Protein AF-A0A0G1CX48-F1 (afdb_monomer_lite)

Secondary structure (DSSP, 8-state):
----------HHHHHHHHHHHHSEE-HHHHHHHH---HHHHHHHHHHHHHTTSEEEEEETTEEEEEE---TTHHHHHHHHHHHHHHSSS-PPPPTTTEE-SHHHHHHHHHHHHHHHHTTS-HHHHHHHHHHHHHHHHHHHHHHTTT-SSS-SEEEEEETTTTEEEEEE-SSHHHHHHHTT-TT--SHHHHHHHHHHS----STTS-TT-HHHHHHHHHHHHT-EEEEEETTEEEEEE--EE--HHHHHHHHHHHHHHTGGGPPTT--EEE--TT-SEE-HHHHHHHHHHHHHHHGGGEEEPP---HHHHHHHHHTT-

Organism: NCBI:txid1619039

InterPro domains:
  IPR000835 MarR-type HTH domain [PF12802] (14-57)
  IPR011991 ArsR-like helix-turn-helix domain [cd00090] (10-65)
  IPR025474 Domain of unknown function DUF4325 [PF14213] (257-296)
  IPR036388 Winged helix-like DNA-binding domain superfamily [G3DSA:1.10.10.10] (6-75)
  IPR036390 Winged helix DNA-binding domain superfamily [SSF46785] (8-66)
  IPR036890 Histidine kinase/HSP90-like ATPase superfamily [SSF55874] (127-229)

Sequence (317 aa):
MYSIQPMKTDTKQRILAYIIDNKRVSPKEIVSYFGLNATGIFRHLGDLIKQGLIIKQGKPPKVFYLSMNNKKQDSSIIQNGFIWNENRAGILPPSEVYCPTRDVFQARLDHLLADCLRQFDENLSYLLTAVVGEIGNNSFDHNLGNWRDVAGIYFVADLTARKILISDRGQGIFATIKRVRPEIKNDIEAIRIAFTERISGRAPEQRGNGLKFVKKIFEQQGWQLNFGSGQAVCHIESELLSSRPAGRDAWLSAQAYLFDKLKPKEKIEVDFSNVSVLSPSWAEEFLTQLKKKYLEQVVFLPSDNPSVKASLEIIEI

Foldseek 3Di:
DDDDDDDDDPPLVVLLVVQAVVQKAALVRSCVVVVDDSVVVVVSVVVCVVVVQWDWDDDPPDIIIGGPPDPPVVCVLQVVQVVCQPDPARDQDDPVFWDQDLVSVVVVLVVQLVVCVVPHDNVCSVLVSLLSNLVQVCLQVQAPVFAPHGHGWGWDQDVVVRDIDIHGRGPWQCVRLCVQVVPDDDNASSVCCLQPPARCPDPPDSPRCRNVSSLVSCQVPQHWDWADTDPDTDTDGHLALAALVVLQVVQVVCVVPPPVPDDVLAADEADCAPRQAHALNSCCNHVVVVCVVPVNRYDYDDDPHPRVVVSCVVNVD

Structure (mmCIF, N/CA/C/O backbone):
data_AF-A0A0G1CX48-F1
#
_entry.id   AF-A0A0G1CX48-F1
#
loop_
_atom_site.group_PDB
_atom_site.id
_atom_site.type_symbol
_atom_site.label_atom_id
_atom_site.label_alt_id
_atom_site.label_comp_id
_atom_site.label_asym_id
_atom_site.label_entity_id
_atom_site.label_seq_id
_atom_site.pdbx_PDB_ins_code
_atom_site.Cartn_x
_atom_site.Cartn_y
_atom_site.Cartn_z
_atom_site.occupancy
_atom_site.B_iso_or_equiv
_atom_site.auth_seq_id
_atom_site.auth_comp_id
_atom_site.auth_asym_id
_atom_site.auth_atom_id
_atom_site.pdbx_PDB_model_num
ATOM 1 N N . MET A 1 1 ? 45.622 0.626 -18.102 1.00 33.34 1 MET A N 1
ATOM 2 C CA . MET A 1 1 ? 46.036 1.457 -16.952 1.00 33.34 1 MET A CA 1
ATOM 3 C C . MET A 1 1 ? 44.911 2.455 -16.712 1.00 33.34 1 MET A C 1
ATOM 5 O O . MET A 1 1 ? 44.782 3.389 -17.488 1.00 33.34 1 MET A O 1
ATOM 9 N N . TYR A 1 2 ? 44.018 2.186 -15.758 1.00 20.47 2 TYR A N 1
ATOM 10 C CA . TYR A 1 2 ? 42.849 3.029 -15.488 1.00 20.47 2 TYR A CA 1
ATOM 11 C C . TYR A 1 2 ? 42.761 3.311 -13.991 1.00 20.47 2 TYR A C 1
ATOM 13 O O . TYR A 1 2 ? 42.943 2.418 -13.167 1.00 20.47 2 TYR A O 1
ATOM 21 N N . SER A 1 3 ? 42.552 4.588 -13.683 1.00 24.62 3 SER A N 1
ATOM 22 C CA . SER A 1 3 ? 42.493 5.162 -12.344 1.00 24.62 3 SER A CA 1
ATOM 23 C C . SER A 1 3 ? 41.112 4.928 -11.734 1.00 24.62 3 SER A C 1
ATOM 25 O O . SER A 1 3 ? 40.101 5.322 -12.314 1.00 24.62 3 SER A O 1
ATOM 27 N N . ILE A 1 4 ? 41.078 4.298 -10.561 1.00 22.39 4 ILE A N 1
ATOM 28 C CA . ILE A 1 4 ? 39.902 4.257 -9.692 1.00 22.39 4 ILE A CA 1
ATOM 29 C C . ILE A 1 4 ? 39.868 5.593 -8.950 1.00 22.39 4 ILE A C 1
ATOM 31 O O . ILE A 1 4 ? 40.709 5.841 -8.086 1.00 22.39 4 ILE A O 1
ATOM 35 N N . GLN A 1 5 ? 38.896 6.451 -9.259 1.00 23.20 5 GLN A N 1
ATOM 36 C CA . GLN A 1 5 ? 38.515 7.519 -8.337 1.00 23.20 5 GLN A CA 1
ATOM 37 C C . GLN A 1 5 ? 37.316 7.064 -7.498 1.00 23.20 5 GLN A C 1
ATOM 39 O O . GLN A 1 5 ? 36.317 6.620 -8.066 1.00 23.20 5 GLN A O 1
ATOM 44 N N . PRO A 1 6 ? 37.379 7.171 -6.159 1.00 23.92 6 PRO A N 1
ATOM 45 C CA . PRO A 1 6 ? 36.249 6.845 -5.308 1.00 23.92 6 PRO A CA 1
ATOM 46 C C . PRO A 1 6 ? 35.128 7.872 -5.494 1.00 23.92 6 PRO A C 1
ATOM 48 O O . PRO A 1 6 ? 35.354 9.085 -5.509 1.00 23.92 6 PRO A O 1
ATOM 51 N N . MET A 1 7 ? 33.900 7.368 -5.591 1.00 27.50 7 MET A N 1
ATOM 52 C CA . MET A 1 7 ? 32.672 8.150 -5.535 1.00 27.50 7 MET A CA 1
ATOM 53 C C . MET A 1 7 ? 32.663 8.946 -4.217 1.00 27.50 7 MET A C 1
ATOM 55 O O . MET A 1 7 ? 32.596 8.367 -3.132 1.00 27.50 7 MET A O 1
ATOM 59 N N . LYS A 1 8 ? 32.799 10.277 -4.301 1.00 32.16 8 LYS A N 1
ATOM 60 C CA . LYS A 1 8 ? 32.753 11.198 -3.152 1.00 32.16 8 LYS A CA 1
ATOM 61 C C . LYS A 1 8 ? 31.365 11.147 -2.502 1.00 32.16 8 LYS A C 1
ATOM 63 O O . LYS A 1 8 ? 30.492 11.940 -2.835 1.00 32.16 8 LYS A O 1
ATOM 68 N N . THR A 1 9 ? 31.159 10.235 -1.562 1.00 46.25 9 THR A N 1
ATOM 69 C CA . THR A 1 9 ? 30.059 10.337 -0.597 1.00 46.25 9 THR A CA 1
ATOM 70 C C . THR A 1 9 ? 30.361 11.509 0.340 1.00 46.25 9 THR A C 1
ATOM 72 O O . THR A 1 9 ? 31.450 11.585 0.911 1.00 46.25 9 THR A O 1
ATOM 75 N N . ASP A 1 10 ? 29.428 12.458 0.464 1.00 71.56 10 ASP A N 1
ATOM 76 C CA . ASP A 1 10 ? 29.584 13.653 1.303 1.00 71.56 10 ASP A CA 1
ATOM 77 C C . ASP A 1 10 ? 29.850 13.231 2.761 1.00 71.56 10 ASP A C 1
ATOM 79 O O . ASP A 1 10 ? 29.034 12.548 3.383 1.00 71.56 10 ASP A O 1
ATOM 83 N N . THR A 1 11 ? 30.995 13.628 3.325 1.00 76.31 11 THR A N 1
ATOM 84 C CA . THR A 1 11 ? 31.410 13.335 4.711 1.00 76.31 11 THR A CA 1
ATOM 85 C C . THR A 1 11 ? 30.305 13.648 5.724 1.00 76.31 11 THR A C 1
ATOM 87 O O . THR A 1 11 ? 30.140 12.934 6.712 1.00 76.31 11 THR A O 1
ATOM 90 N N . LYS A 1 12 ? 29.494 14.676 5.449 1.00 79.25 12 LYS A N 1
ATOM 91 C CA . LYS A 1 12 ? 28.329 15.059 6.253 1.00 79.25 12 LYS A CA 1
ATOM 92 C C . LYS A 1 12 ? 27.248 13.971 6.299 1.00 79.25 12 LYS A C 1
ATOM 94 O O . LYS A 1 12 ? 26.700 13.719 7.368 1.00 79.25 12 LYS A O 1
ATOM 99 N N . GLN A 1 13 ? 26.960 13.317 5.171 1.00 73.44 13 GLN A N 1
ATOM 100 C CA . GLN A 1 13 ? 25.964 12.241 5.089 1.00 73.44 13 GLN A CA 1
ATOM 101 C C . GLN A 1 13 ? 26.420 11.004 5.863 1.00 73.44 13 GLN A C 1
ATOM 103 O O . GLN A 1 13 ? 25.630 10.409 6.590 1.00 73.44 13 GLN A O 1
ATOM 108 N N . ARG A 1 14 ? 27.713 10.665 5.784 1.00 79.00 14 ARG A N 1
ATOM 109 C CA . ARG A 1 14 ? 28.285 9.546 6.548 1.00 79.00 14 ARG A CA 1
ATOM 110 C C . ARG A 1 14 ? 28.238 9.801 8.059 1.00 79.00 14 ARG A C 1
ATOM 112 O O . ARG A 1 14 ? 27.887 8.898 8.810 1.00 79.00 14 ARG A O 1
ATOM 119 N N . ILE A 1 15 ? 28.537 11.028 8.500 1.00 82.88 15 ILE A N 1
ATOM 120 C CA . ILE A 1 15 ? 28.419 11.427 9.915 1.00 82.88 15 ILE A CA 1
ATOM 121 C C . ILE A 1 15 ? 26.964 11.336 10.391 1.00 82.88 15 ILE A C 1
ATOM 123 O O . ILE A 1 15 ? 26.718 10.839 11.487 1.00 82.88 15 ILE A O 1
ATOM 127 N N . LEU A 1 16 ? 26.003 11.780 9.576 1.00 80.75 16 LEU A N 1
ATOM 128 C CA . LEU A 1 16 ? 24.582 11.683 9.906 1.00 80.75 16 LEU A CA 1
ATOM 129 C C . LEU A 1 16 ? 24.124 10.225 10.053 1.00 80.75 16 LEU A C 1
ATOM 131 O O . LEU A 1 16 ? 23.519 9.899 11.070 1.00 80.75 16 LEU A O 1
ATOM 135 N N . ALA A 1 17 ? 24.456 9.357 9.091 1.00 71.19 17 ALA A N 1
ATOM 136 C CA . ALA A 1 17 ? 24.124 7.930 9.146 1.00 71.19 17 ALA A CA 1
ATOM 137 C C . ALA A 1 17 ? 24.673 7.274 10.423 1.00 71.19 17 ALA A C 1
ATOM 139 O O . ALA A 1 17 ? 23.935 6.640 11.168 1.00 71.19 17 ALA A O 1
ATOM 140 N N . TYR A 1 18 ? 25.934 7.555 10.760 1.00 82.00 18 TYR A N 1
ATOM 141 C CA . TYR A 1 18 ? 26.553 7.041 11.981 1.00 82.00 18 TYR A CA 1
ATOM 142 C C . TYR A 1 18 ? 25.831 7.482 13.268 1.00 82.00 18 TYR A C 1
ATOM 144 O O . TYR A 1 18 ? 25.690 6.690 14.200 1.00 82.00 18 TYR A O 1
ATOM 152 N N . ILE A 1 19 ? 25.355 8.733 13.341 1.00 82.44 19 ILE A N 1
ATOM 153 C CA . ILE A 1 19 ? 24.583 9.236 14.494 1.00 82.44 19 ILE A CA 1
ATOM 154 C C . ILE A 1 19 ? 23.205 8.559 14.574 1.00 82.44 19 ILE A C 1
ATOM 156 O O . ILE A 1 19 ? 22.741 8.271 15.679 1.00 82.44 19 ILE A O 1
ATOM 160 N N . ILE A 1 20 ? 22.562 8.314 13.426 1.00 72.19 20 ILE A N 1
ATOM 161 C CA . ILE A 1 20 ? 21.264 7.629 13.334 1.00 72.19 20 ILE A CA 1
ATOM 162 C C . ILE A 1 20 ? 21.389 6.194 13.854 1.00 72.19 20 ILE A C 1
ATOM 164 O O . ILE A 1 20 ? 20.672 5.829 14.787 1.00 72.19 20 ILE A O 1
ATOM 168 N N . ASP A 1 21 ? 22.345 5.426 13.330 1.00 73.19 21 ASP A N 1
ATOM 169 C CA . ASP A 1 21 ? 22.519 4.005 13.658 1.00 73.19 21 ASP A CA 1
ATOM 170 C C . ASP A 1 21 ? 22.810 3.783 15.146 1.00 73.19 21 ASP A C 1
ATOM 172 O O . ASP A 1 21 ? 22.310 2.847 15.771 1.00 73.19 21 ASP A O 1
ATOM 176 N N . ASN A 1 22 ? 23.586 4.686 15.747 1.00 75.56 22 ASN A N 1
ATOM 177 C CA . ASN A 1 22 ? 24.012 4.564 17.138 1.00 75.56 22 ASN A CA 1
ATOM 178 C C . ASN A 1 22 ? 23.055 5.240 18.135 1.00 75.56 22 ASN A C 1
ATOM 180 O O . ASN A 1 22 ? 23.278 5.141 19.342 1.00 75.56 22 ASN A O 1
ATOM 184 N N . LYS A 1 23 ? 21.990 5.914 17.663 1.00 72.81 23 LYS A N 1
ATOM 185 C CA . LYS A 1 23 ? 20.949 6.653 18.424 1.00 72.81 23 LYS A CA 1
ATOM 186 C C . LYS A 1 23 ? 21.449 7.833 19.277 1.00 72.81 23 LYS A C 1
ATOM 188 O O . LYS A 1 23 ? 20.742 8.828 19.438 1.00 72.81 23 LYS A O 1
ATOM 193 N N . ARG A 1 24 ? 22.653 7.739 19.841 1.00 82.12 24 ARG A N 1
ATOM 194 C CA . ARG A 1 24 ? 23.313 8.720 20.703 1.00 82.12 24 ARG A CA 1
ATOM 195 C C . ARG A 1 24 ? 24.823 8.504 20.641 1.00 82.12 24 ARG A C 1
ATOM 197 O O . ARG A 1 24 ? 25.301 7.445 21.021 1.00 82.12 24 ARG A O 1
ATOM 204 N N . VAL A 1 25 ? 25.577 9.532 20.259 1.00 88.25 25 VAL A N 1
ATOM 205 C CA . VAL A 1 25 ? 27.046 9.455 20.148 1.00 88.25 25 VAL A CA 1
ATOM 206 C C . VAL A 1 25 ? 27.729 10.693 20.717 1.00 88.25 25 VAL A C 1
ATOM 208 O O . VAL A 1 25 ? 27.223 11.810 20.620 1.00 88.25 25 VAL A O 1
ATOM 211 N N . SER A 1 26 ? 28.895 10.523 21.328 1.00 91.06 26 SER A N 1
ATOM 212 C CA . SER A 1 26 ? 29.729 11.617 21.825 1.00 91.06 26 SER A CA 1
ATOM 213 C C . SER A 1 26 ? 30.646 12.178 20.727 1.00 91.06 26 SER A C 1
ATOM 215 O O . SER A 1 26 ? 30.994 11.475 19.775 1.00 91.06 26 SER A O 1
ATOM 217 N N . PRO A 1 27 ? 31.128 13.429 20.863 1.00 88.94 27 PRO A N 1
ATOM 218 C CA . PRO A 1 27 ? 32.128 13.983 19.951 1.00 88.94 27 PRO A CA 1
ATOM 219 C C . PRO A 1 27 ? 33.379 13.102 19.805 1.00 88.94 27 PRO A C 1
ATOM 221 O O . PRO A 1 27 ? 33.928 12.996 18.712 1.00 88.94 27 PRO A O 1
ATOM 224 N N . LYS A 1 28 ? 33.817 12.456 20.897 1.00 88.12 28 LYS A N 1
ATOM 225 C CA . LYS A 1 28 ? 35.005 11.590 20.909 1.00 88.12 28 LYS A CA 1
ATOM 226 C C . LYS A 1 28 ? 34.797 10.345 20.047 1.00 88.12 28 LYS A C 1
ATOM 228 O O . LYS A 1 28 ? 35.696 9.981 19.297 1.00 88.12 28 LYS A O 1
ATOM 233 N N . GLU A 1 29 ? 33.619 9.732 20.125 1.00 87.75 29 GLU A N 1
ATOM 234 C CA . GLU A 1 29 ? 33.270 8.556 19.319 1.00 87.75 29 GLU A CA 1
ATOM 235 C C . GLU A 1 29 ? 33.228 8.895 17.828 1.00 87.75 29 GLU A C 1
ATOM 237 O O . GLU A 1 29 ? 33.791 8.161 17.025 1.00 87.75 29 GLU A O 1
ATOM 242 N N . ILE A 1 30 ? 32.653 10.045 17.456 1.00 87.94 30 ILE A N 1
ATOM 243 C CA . ILE A 1 30 ? 32.594 10.483 16.053 1.00 87.94 30 ILE A CA 1
ATOM 244 C C . ILE A 1 30 ? 34.010 10.748 15.512 1.00 87.94 30 ILE A C 1
ATOM 246 O O . ILE A 1 30 ? 34.365 10.273 14.437 1.00 87.94 30 ILE A O 1
ATOM 250 N N . VAL A 1 31 ? 34.851 11.471 16.258 1.00 88.00 31 VAL A N 1
ATOM 251 C CA . VAL A 1 31 ? 36.239 11.745 15.839 1.00 88.00 31 VAL A CA 1
ATOM 252 C C . VAL A 1 31 ? 37.050 10.456 15.715 1.00 88.00 31 VAL A C 1
ATOM 254 O O . VAL A 1 31 ? 37.751 10.278 14.721 1.00 88.00 31 VAL A O 1
ATOM 257 N N . SER A 1 32 ? 36.911 9.540 16.675 1.00 87.50 32 SER A N 1
ATOM 258 C CA . SER A 1 32 ? 37.604 8.252 16.648 1.00 87.50 32 SER A CA 1
ATOM 259 C C . SER A 1 32 ? 37.156 7.373 15.481 1.00 87.50 32 SER A C 1
ATOM 261 O O . SER A 1 32 ? 37.993 6.721 14.870 1.00 87.50 32 SER A O 1
ATOM 263 N N . TYR A 1 33 ? 35.857 7.350 15.172 1.00 83.81 33 TYR A N 1
ATOM 264 C CA . TYR A 1 33 ? 35.304 6.504 14.116 1.00 83.81 33 TYR A CA 1
ATOM 265 C C . TYR A 1 33 ? 35.688 6.995 12.716 1.00 83.81 33 TYR A C 1
ATOM 267 O O . TYR A 1 33 ? 36.068 6.205 11.857 1.00 83.81 33 TYR A O 1
ATOM 275 N N . PHE A 1 34 ? 35.614 8.306 12.476 1.00 80.62 34 PHE A N 1
ATOM 276 C CA . PHE A 1 34 ? 35.898 8.866 11.154 1.00 80.62 34 PHE A CA 1
ATOM 277 C C . PHE A 1 34 ? 37.387 9.132 10.907 1.00 80.62 34 PHE A C 1
ATOM 279 O O . PHE A 1 34 ? 37.772 9.323 9.756 1.00 80.62 34 PHE A O 1
ATOM 286 N N . GLY A 1 35 ? 38.222 9.171 11.954 1.00 77.12 35 GLY A N 1
ATOM 287 C CA . GLY A 1 35 ? 39.657 9.452 11.831 1.00 77.12 35 GLY A CA 1
ATOM 288 C C . GLY A 1 35 ? 39.963 10.836 11.240 1.00 77.12 35 GLY A C 1
ATOM 289 O O . GLY A 1 35 ? 41.034 11.049 10.677 1.00 77.12 35 GLY A O 1
ATOM 290 N N . LEU A 1 36 ? 39.011 11.774 11.317 1.00 73.19 36 LEU A N 1
ATOM 291 C CA . LEU A 1 36 ? 39.116 13.111 10.730 1.00 73.19 36 LEU A CA 1
ATOM 292 C C . LEU A 1 36 ? 39.514 14.159 11.771 1.00 73.19 36 LEU A C 1
ATOM 294 O O . LEU A 1 36 ? 39.276 14.007 12.968 1.00 73.19 36 LEU A O 1
ATOM 298 N N . ASN A 1 37 ? 40.042 15.286 11.285 1.00 79.62 37 ASN A N 1
ATOM 299 C CA . ASN A 1 37 ? 40.290 16.466 12.108 1.00 79.62 37 ASN A CA 1
ATOM 300 C C . ASN A 1 37 ? 38.997 16.907 12.820 1.00 79.62 37 ASN A C 1
ATOM 302 O O . ASN A 1 37 ? 37.973 17.158 12.173 1.00 79.62 37 ASN A O 1
ATOM 306 N N . ALA A 1 38 ? 39.078 17.055 14.145 1.00 81.44 38 ALA A N 1
ATOM 307 C CA . ALA A 1 38 ? 37.982 17.481 15.007 1.00 81.44 38 ALA A CA 1
ATOM 308 C C . ALA A 1 38 ? 37.277 18.744 14.483 1.00 81.44 38 ALA A C 1
ATOM 310 O O . ALA A 1 38 ? 36.049 18.786 14.437 1.00 81.44 38 ALA A O 1
ATOM 311 N N . THR A 1 39 ? 38.025 19.737 13.994 1.00 84.25 39 THR A N 1
ATOM 312 C CA . THR A 1 39 ? 37.468 20.988 13.450 1.00 84.25 39 THR A CA 1
ATOM 313 C C . THR A 1 39 ? 36.566 20.742 12.236 1.00 84.25 39 THR A C 1
ATOM 315 O O . THR A 1 39 ? 35.506 21.354 12.105 1.00 84.25 39 THR A O 1
ATOM 318 N N . GLY A 1 40 ? 36.947 19.803 11.364 1.00 80.94 40 GLY A N 1
ATOM 319 C CA . GLY A 1 40 ? 36.154 19.418 10.196 1.00 80.94 40 GLY A CA 1
ATOM 320 C C . GLY A 1 40 ? 34.852 18.720 10.586 1.00 80.94 40 GLY A C 1
ATOM 321 O O . GLY A 1 40 ? 33.797 19.038 10.037 1.00 80.94 40 GLY A O 1
ATOM 322 N N . ILE A 1 41 ? 34.908 17.832 11.582 1.00 85.75 41 ILE A N 1
ATOM 323 C CA . ILE A 1 41 ? 33.721 17.158 12.120 1.00 85.75 41 ILE A CA 1
ATOM 324 C C . ILE A 1 41 ? 32.776 18.164 12.779 1.00 85.75 41 ILE A C 1
ATOM 326 O O . ILE A 1 41 ? 31.583 18.158 12.484 1.00 85.75 41 ILE A O 1
ATOM 330 N N . PHE A 1 42 ? 33.283 19.072 13.618 1.00 89.50 42 PHE A N 1
ATOM 331 C CA . PHE A 1 42 ? 32.440 20.067 14.285 1.00 89.50 42 PHE A CA 1
ATOM 332 C C . PHE A 1 42 ? 31.746 21.019 13.309 1.00 89.50 42 PHE A C 1
ATOM 334 O O . PHE A 1 42 ? 30.606 21.404 13.562 1.00 89.50 42 PHE A O 1
ATOM 341 N N . ARG A 1 43 ? 32.376 21.343 12.173 1.00 88.06 43 ARG A N 1
ATOM 342 C CA . ARG A 1 43 ? 31.727 22.098 11.093 1.00 88.06 43 ARG A CA 1
ATOM 343 C C . ARG A 1 43 ? 30.525 21.340 10.522 1.00 88.06 43 ARG A C 1
ATOM 345 O O . ARG A 1 43 ? 29.433 21.894 10.478 1.00 88.06 43 ARG A O 1
ATOM 352 N N . HIS A 1 44 ? 30.701 20.067 10.165 1.00 87.31 44 HIS A N 1
ATOM 353 C CA . HIS A 1 44 ? 29.606 19.234 9.655 1.00 87.31 44 HIS A CA 1
ATOM 354 C C . HIS A 1 44 ? 28.491 19.031 10.686 1.00 87.31 44 HIS A C 1
ATOM 356 O O . HIS A 1 44 ? 27.318 19.111 10.338 1.00 87.31 44 HIS A O 1
ATOM 362 N N . LEU A 1 45 ? 28.836 18.829 11.959 1.00 89.06 45 LEU A N 1
ATOM 363 C CA . LEU A 1 45 ? 27.857 18.747 13.045 1.00 89.06 45 LEU A CA 1
ATOM 364 C C . LEU A 1 45 ? 27.086 20.062 13.206 1.00 89.06 45 LEU A C 1
ATOM 366 O O . LEU A 1 45 ? 25.872 20.035 13.379 1.00 89.06 45 LEU A O 1
ATOM 370 N N . GLY A 1 46 ? 27.763 21.208 13.099 1.00 86.62 46 GLY A N 1
ATOM 371 C CA . GLY A 1 46 ? 27.123 22.522 13.093 1.00 86.62 46 GLY A CA 1
ATOM 372 C C . GLY A 1 46 ? 26.117 22.678 11.952 1.00 86.62 46 GLY A C 1
ATOM 373 O O . GLY A 1 46 ? 25.008 23.157 12.183 1.00 86.62 46 GLY A O 1
ATOM 374 N N . ASP A 1 47 ? 26.467 22.221 10.749 1.00 79.62 47 ASP A N 1
ATOM 375 C CA . ASP A 1 47 ? 25.562 22.234 9.595 1.00 79.62 47 ASP A CA 1
ATOM 376 C C . ASP A 1 47 ? 24.348 21.315 9.810 1.00 79.62 47 ASP A C 1
ATOM 378 O O . ASP A 1 47 ? 23.219 21.724 9.548 1.00 79.62 47 ASP A O 1
ATOM 382 N N . LEU A 1 48 ? 24.548 20.107 10.347 1.00 79.94 48 LEU A N 1
ATOM 383 C CA . LEU A 1 48 ? 23.463 19.160 10.643 1.00 79.94 48 LEU A CA 1
ATOM 384 C C . LEU A 1 48 ? 22.506 19.675 11.732 1.00 79.94 48 LEU A C 1
ATOM 386 O O . LEU A 1 48 ? 21.297 19.462 11.635 1.00 79.94 48 LEU A O 1
ATOM 390 N N . ILE A 1 49 ? 23.021 20.388 12.741 1.00 83.12 49 ILE A N 1
ATOM 391 C CA . ILE A 1 49 ? 22.201 21.051 13.769 1.00 83.12 49 ILE A CA 1
ATOM 392 C C . ILE A 1 49 ? 21.395 22.195 13.151 1.00 83.12 49 ILE A C 1
ATOM 394 O O . ILE A 1 49 ? 20.197 22.297 13.401 1.00 83.12 49 ILE A O 1
ATOM 398 N N . LYS A 1 50 ? 22.021 23.034 12.311 1.00 78.31 50 LYS A N 1
ATOM 399 C CA . LYS A 1 50 ? 21.323 24.114 11.590 1.00 78.31 50 LYS A CA 1
ATOM 400 C C . LYS A 1 50 ? 20.210 23.577 10.689 1.00 78.31 50 LYS A C 1
ATOM 402 O O . LYS A 1 50 ? 19.174 24.217 10.564 1.00 78.31 50 LYS A O 1
ATOM 407 N N . GLN A 1 51 ? 20.418 22.409 10.083 1.00 70.12 51 GLN A N 1
ATOM 408 C CA . GLN A 1 51 ? 19.424 21.716 9.258 1.00 70.12 51 GLN A CA 1
ATOM 409 C C . GLN A 1 51 ? 18.346 20.986 10.078 1.00 70.12 51 GLN A C 1
ATOM 411 O O . GLN A 1 51 ? 17.413 20.438 9.498 1.00 70.12 51 GLN A O 1
ATOM 416 N N . GLY A 1 52 ? 18.452 20.958 11.411 1.00 73.06 52 GLY A N 1
ATOM 417 C CA . GLY A 1 52 ? 17.489 20.286 12.286 1.00 73.06 52 GLY A CA 1
ATOM 418 C C . GLY A 1 52 ? 17.512 18.755 12.200 1.00 73.06 52 GLY A C 1
ATOM 419 O O . GLY A 1 52 ? 16.542 18.113 12.597 1.00 73.06 52 GLY A O 1
ATOM 420 N N . LEU A 1 53 ? 18.593 18.166 11.675 1.00 70.44 53 LEU A N 1
ATOM 421 C CA . LEU A 1 53 ? 18.736 16.714 11.503 1.00 70.44 53 LEU A CA 1
ATOM 422 C C . LEU A 1 53 ? 19.241 16.026 12.779 1.00 70.44 53 LEU A C 1
ATOM 424 O O . LEU A 1 53 ? 18.913 14.872 13.041 1.00 70.44 53 LEU A O 1
ATOM 428 N N . ILE A 1 54 ? 20.015 16.742 13.595 1.00 83.25 54 ILE A N 1
ATOM 429 C CA . ILE A 1 54 ? 20.523 16.261 14.884 1.00 83.25 54 ILE A CA 1
ATOM 430 C C . ILE A 1 54 ? 20.368 17.342 15.954 1.00 83.25 54 ILE A C 1
ATOM 432 O O . ILE A 1 54 ? 20.363 18.536 15.652 1.00 83.25 54 ILE A O 1
ATOM 436 N N . ILE A 1 55 ? 20.324 16.927 17.216 1.00 84.56 55 ILE A N 1
ATOM 437 C CA . ILE A 1 55 ? 20.409 17.820 18.375 1.00 84.56 55 ILE A CA 1
ATOM 438 C C . ILE A 1 55 ? 21.657 17.536 19.196 1.00 84.56 55 ILE A C 1
ATOM 440 O O . ILE A 1 55 ? 22.144 16.409 19.274 1.00 84.56 55 ILE A O 1
ATOM 444 N N . LYS A 1 56 ? 22.155 18.586 19.847 1.00 90.88 56 LYS A N 1
ATOM 445 C CA . LYS A 1 56 ? 23.229 18.510 20.834 1.00 90.88 56 LYS A CA 1
ATOM 446 C C . LYS A 1 56 ? 22.610 18.520 22.231 1.00 90.88 56 LYS A C 1
ATOM 448 O O . LYS A 1 56 ? 22.015 19.518 22.626 1.00 90.88 56 LYS A O 1
ATOM 453 N N . GLN A 1 57 ? 22.769 17.436 22.983 1.00 87.75 57 GLN A N 1
ATOM 454 C CA . GLN A 1 57 ? 22.242 17.287 24.339 1.00 87.75 57 GLN A CA 1
ATOM 455 C C . GLN A 1 57 ? 23.376 17.241 25.371 1.00 87.75 57 GLN A C 1
ATOM 457 O O . GLN A 1 57 ? 24.376 16.543 25.191 1.00 87.75 57 GLN A O 1
ATOM 462 N N . GLY A 1 58 ? 23.191 17.950 26.486 1.00 84.50 58 GLY A N 1
ATOM 463 C CA . GLY A 1 58 ? 24.126 17.981 27.614 1.00 84.50 58 GLY A CA 1
ATOM 464 C C . GLY A 1 58 ? 25.037 19.211 27.640 1.00 84.50 58 GLY A C 1
ATOM 465 O O . GLY A 1 58 ? 25.025 20.049 26.738 1.00 84.50 58 GLY A O 1
ATOM 466 N N . LYS A 1 59 ? 25.827 19.323 28.711 1.00 79.50 59 LYS A N 1
ATOM 467 C CA . LYS A 1 59 ? 26.814 20.392 28.923 1.00 79.50 59 LYS A CA 1
ATOM 468 C C . LYS A 1 59 ? 28.223 19.789 28.914 1.00 79.50 59 LYS A C 1
ATOM 470 O O . LYS A 1 59 ? 28.385 18.656 29.373 1.00 79.50 59 LYS A O 1
ATOM 475 N N . PRO A 1 60 ? 29.245 20.505 28.412 1.00 73.94 60 PRO A N 1
ATOM 476 C CA . PRO A 1 60 ? 30.629 20.048 28.510 1.00 73.94 60 PRO A CA 1
ATOM 477 C C . PRO A 1 60 ? 30.989 19.636 29.950 1.00 73.94 60 PRO A C 1
ATOM 479 O O . PRO A 1 60 ? 30.569 20.320 30.883 1.00 73.94 60 PRO A O 1
ATOM 482 N N . PRO A 1 61 ? 31.725 18.527 30.154 1.00 71.75 61 PRO A N 1
ATOM 483 C CA . PRO A 1 61 ? 32.332 17.657 29.138 1.00 71.75 61 PRO A CA 1
ATOM 484 C C . PRO A 1 61 ? 31.408 16.536 28.613 1.00 71.75 61 PRO A C 1
ATOM 486 O O . PRO A 1 61 ? 31.780 15.826 27.682 1.00 71.75 61 PRO A O 1
ATOM 489 N N . LYS A 1 62 ? 30.206 16.358 29.176 1.00 81.62 62 LYS A N 1
ATOM 490 C CA . LYS A 1 62 ? 29.268 15.275 28.825 1.00 81.62 62 LYS A CA 1
ATOM 491 C C . LYS A 1 62 ? 28.238 15.752 27.800 1.00 81.62 62 LYS A C 1
ATOM 493 O O . LYS A 1 62 ? 27.094 16.056 28.134 1.00 81.62 62 LYS A O 1
ATOM 498 N N . VAL A 1 63 ? 28.669 15.820 26.544 1.00 85.06 63 VAL A N 1
ATOM 499 C CA . VAL A 1 63 ? 27.843 16.222 25.398 1.00 85.06 63 VAL A CA 1
ATOM 500 C C . VAL A 1 63 ? 27.623 15.036 24.470 1.00 85.06 63 VAL A C 1
ATOM 502 O O . VAL A 1 63 ? 28.564 14.303 24.173 1.00 85.06 63 VAL A O 1
ATOM 505 N N . PHE A 1 64 ? 26.399 14.899 23.967 1.00 89.44 64 PHE A N 1
ATOM 506 C CA . PHE A 1 64 ? 26.018 13.891 22.986 1.00 89.44 64 PHE A CA 1
ATOM 507 C C . PHE A 1 64 ? 25.286 14.532 21.811 1.00 89.44 64 PHE A C 1
ATOM 509 O O . PHE A 1 64 ? 24.576 15.524 21.980 1.00 89.44 64 PHE A O 1
ATOM 516 N N . TYR A 1 65 ? 25.449 13.946 20.632 1.00 89.38 65 TYR A N 1
ATOM 517 C CA . TYR A 1 65 ? 24.616 14.200 19.470 1.00 89.38 65 TYR A CA 1
ATOM 518 C C . TYR A 1 65 ? 23.612 13.067 19.338 1.00 89.38 65 TYR A C 1
ATOM 520 O O . TYR A 1 65 ? 23.980 11.893 19.414 1.00 89.38 65 TYR A O 1
ATOM 528 N N . LEU A 1 66 ? 22.350 13.435 19.167 1.00 82.75 66 LEU A N 1
ATOM 529 C CA . LEU A 1 66 ? 21.267 12.500 18.910 1.00 82.75 66 LEU A CA 1
ATOM 530 C C . LEU A 1 66 ? 20.624 12.873 17.588 1.00 82.75 66 LEU A C 1
ATOM 532 O O . LEU A 1 66 ? 20.483 14.061 17.282 1.00 82.75 66 LEU A O 1
ATOM 536 N N . SER A 1 67 ? 20.214 11.863 16.829 1.00 75.12 67 SER A N 1
ATOM 537 C CA . SER A 1 67 ? 19.279 12.099 15.739 1.00 75.12 67 SER A CA 1
ATOM 538 C C . SER A 1 67 ? 17.998 12.671 16.339 1.00 75.12 67 SER A C 1
ATOM 540 O O . SER A 1 67 ? 17.494 12.163 17.347 1.00 75.12 67 SER A O 1
ATOM 542 N N . MET A 1 68 ? 17.475 13.746 15.754 1.00 62.69 68 MET A N 1
ATOM 543 C CA . MET A 1 68 ? 16.088 14.097 16.027 1.00 62.69 68 MET A CA 1
ATOM 544 C C . MET A 1 68 ? 15.261 12.971 15.430 1.00 62.69 68 MET A C 1
ATOM 546 O O . MET A 1 68 ? 15.151 12.895 14.209 1.00 62.69 68 MET A O 1
ATOM 550 N N . ASN A 1 69 ? 14.732 12.087 16.286 1.00 44.09 69 ASN A N 1
ATOM 551 C CA . ASN A 1 69 ? 13.740 11.088 15.906 1.00 44.09 69 ASN A CA 1
ATOM 552 C C . ASN A 1 69 ? 12.621 11.815 15.171 1.00 44.09 69 ASN A C 1
ATOM 554 O O . ASN A 1 69 ? 11.743 12.444 15.765 1.00 44.09 69 ASN A O 1
ATOM 558 N N . ASN A 1 70 ? 12.705 11.779 13.855 1.00 41.88 70 ASN A N 1
ATOM 559 C CA . ASN A 1 70 ? 11.809 12.493 13.001 1.00 41.88 70 ASN A CA 1
ATOM 560 C C . ASN A 1 70 ? 10.830 11.448 12.491 1.00 41.88 70 ASN A C 1
ATOM 562 O O . ASN A 1 70 ? 11.060 10.825 11.464 1.00 41.88 70 ASN A O 1
ATOM 566 N N . LYS A 1 71 ? 9.634 11.482 13.082 1.00 36.78 71 LYS A N 1
ATOM 567 C CA . LYS A 1 71 ? 8.367 11.279 12.360 1.00 36.78 71 LYS A CA 1
ATOM 568 C C . LYS A 1 71 ? 8.275 12.094 11.036 1.00 36.78 71 LYS A C 1
ATOM 570 O O . LYS A 1 71 ? 7.269 12.019 10.344 1.00 36.78 71 LYS A O 1
ATOM 575 N N . LYS A 1 72 ? 9.300 12.895 10.688 1.00 36.56 72 LYS A N 1
ATOM 576 C CA . LYS A 1 72 ? 9.543 13.592 9.413 1.00 36.56 72 LYS A CA 1
ATOM 577 C C . LYS A 1 72 ? 10.505 12.884 8.436 1.00 36.56 72 LYS A C 1
ATOM 579 O O . LYS A 1 72 ? 10.587 13.325 7.296 1.00 36.56 72 LYS A O 1
ATOM 584 N N . GLN A 1 73 ? 11.257 11.851 8.831 1.00 37.59 73 GLN A N 1
ATOM 585 C CA . GLN A 1 73 ? 12.116 11.085 7.910 1.00 37.59 73 GLN A CA 1
ATOM 586 C C . GLN A 1 73 ? 11.350 9.891 7.321 1.00 37.59 73 GLN A C 1
ATOM 588 O O . GLN A 1 73 ? 11.446 9.630 6.125 1.00 37.59 73 GLN A O 1
ATOM 593 N N . ASP A 1 74 ? 10.464 9.290 8.117 1.00 43.97 74 ASP A N 1
ATOM 594 C CA . ASP A 1 74 ? 9.520 8.255 7.670 1.00 43.97 74 ASP A CA 1
ATOM 595 C C . ASP A 1 74 ? 8.543 8.810 6.621 1.00 43.97 74 ASP A C 1
ATOM 597 O O . ASP A 1 74 ? 8.227 8.156 5.626 1.00 43.97 74 ASP A O 1
ATOM 601 N N . SER A 1 75 ? 8.111 10.069 6.793 1.00 45.84 75 SER A N 1
ATOM 602 C CA . SER A 1 75 ? 7.346 10.773 5.764 1.00 45.84 75 SER A CA 1
ATOM 603 C C . SER A 1 75 ? 8.212 11.116 4.558 1.00 45.84 75 SER A C 1
ATOM 605 O O . SER A 1 75 ? 7.694 11.078 3.455 1.00 45.84 75 SER A O 1
ATOM 607 N N . SER A 1 76 ? 9.506 11.422 4.722 1.00 62.56 76 SER A N 1
ATOM 608 C CA . SER A 1 76 ? 10.331 11.904 3.610 1.00 62.56 76 SER A CA 1
ATOM 609 C C . SER A 1 76 ? 10.679 10.809 2.610 1.00 62.56 76 SER A C 1
ATOM 611 O O . SER A 1 76 ? 10.611 11.077 1.419 1.00 62.56 76 SER A O 1
ATOM 613 N N . ILE A 1 77 ? 10.988 9.578 3.031 1.00 71.50 77 ILE A N 1
ATOM 614 C CA . ILE A 1 77 ? 11.346 8.509 2.081 1.00 71.50 77 ILE A CA 1
ATOM 615 C C . ILE A 1 77 ? 10.129 8.018 1.285 1.00 71.50 77 ILE A C 1
ATOM 617 O O . ILE A 1 77 ? 10.192 7.890 0.065 1.00 71.50 77 ILE A O 1
ATOM 621 N N . ILE A 1 78 ? 8.983 7.859 1.951 1.00 74.50 78 ILE A N 1
ATOM 622 C CA . ILE A 1 78 ? 7.714 7.523 1.299 1.00 74.50 78 ILE A CA 1
ATOM 623 C C . ILE A 1 78 ? 7.277 8.675 0.381 1.00 74.50 78 ILE A C 1
ATOM 625 O O . ILE A 1 78 ? 6.969 8.463 -0.790 1.00 74.50 78 ILE A O 1
ATOM 629 N N . GLN A 1 79 ? 7.326 9.921 0.862 1.00 70.25 79 GLN A N 1
ATOM 630 C CA . GLN A 1 79 ? 7.012 11.102 0.054 1.00 70.25 79 GLN A CA 1
ATOM 631 C C . GLN A 1 79 ? 7.962 11.249 -1.142 1.00 70.25 79 GLN A C 1
ATOM 633 O O . GLN A 1 79 ? 7.520 11.625 -2.225 1.00 70.25 79 GLN A O 1
ATOM 638 N N . ASN A 1 80 ? 9.239 10.890 -0.993 1.00 79.12 80 ASN A N 1
ATOM 639 C CA . ASN A 1 80 ? 10.201 10.892 -2.091 1.00 79.12 80 ASN A CA 1
ATOM 640 C C . ASN A 1 80 ? 9.817 9.906 -3.194 1.00 79.12 80 ASN A C 1
ATOM 642 O O . ASN A 1 80 ? 10.074 10.205 -4.354 1.00 79.12 80 ASN A O 1
ATOM 646 N N . GLY A 1 81 ? 9.192 8.769 -2.878 1.00 82.81 81 GLY A N 1
ATOM 647 C CA . GLY A 1 81 ? 8.709 7.842 -3.904 1.00 82.81 81 GLY A CA 1
ATOM 648 C C . GLY A 1 81 ? 7.515 8.386 -4.704 1.00 82.81 81 GLY A C 1
ATOM 649 O O . GLY A 1 81 ? 7.433 8.139 -5.910 1.00 82.81 81 GLY A O 1
ATOM 650 N N . PHE A 1 82 ? 6.642 9.192 -4.082 1.00 79.44 82 PHE A N 1
ATOM 651 C CA . PHE A 1 82 ? 5.592 9.943 -4.792 1.00 79.44 82 PHE A CA 1
ATOM 652 C C . PHE A 1 82 ? 6.187 11.060 -5.658 1.00 79.44 82 PHE A C 1
ATOM 654 O O . PHE A 1 82 ? 5.930 11.110 -6.858 1.00 79.44 82 PHE A O 1
ATOM 661 N N . ILE A 1 83 ? 7.074 11.887 -5.089 1.00 77.94 83 ILE A N 1
ATOM 662 C CA . ILE A 1 83 ? 7.794 12.944 -5.823 1.00 77.94 83 ILE A CA 1
ATOM 663 C C . ILE A 1 83 ? 8.555 12.346 -7.012 1.00 77.94 83 ILE A C 1
ATOM 665 O O . ILE A 1 83 ? 8.544 12.885 -8.119 1.00 77.94 83 ILE A O 1
ATOM 669 N N . TRP A 1 84 ? 9.212 11.205 -6.799 1.00 83.81 84 TRP A N 1
ATOM 670 C CA . TRP A 1 84 ? 9.923 10.492 -7.846 1.00 83.81 84 TRP A CA 1
ATOM 671 C C . TRP A 1 84 ? 8.996 10.041 -8.968 1.00 83.81 84 TRP A C 1
ATOM 673 O O . TRP A 1 84 ? 9.424 10.078 -10.113 1.00 83.81 84 TRP A O 1
ATOM 683 N N . ASN A 1 85 ? 7.748 9.663 -8.692 1.00 84.44 85 ASN A N 1
ATOM 684 C CA . ASN A 1 85 ? 6.773 9.308 -9.723 1.00 84.44 85 ASN A CA 1
ATOM 685 C C . ASN A 1 85 ? 6.330 10.523 -10.557 1.00 84.44 85 ASN A C 1
ATOM 687 O O . ASN A 1 85 ? 6.319 10.474 -11.792 1.00 84.44 85 ASN A O 1
ATOM 691 N N . GLU A 1 86 ? 6.011 11.619 -9.866 1.00 77.31 86 GLU A N 1
ATOM 692 C CA . GLU A 1 86 ? 5.414 12.835 -10.432 1.00 77.31 86 GLU A CA 1
ATOM 693 C C . GLU A 1 86 ? 6.420 13.718 -11.177 1.00 77.31 86 GLU A C 1
ATOM 695 O O . GLU A 1 86 ? 6.047 14.496 -12.059 1.00 77.31 86 GLU A O 1
ATOM 700 N N . ASN A 1 87 ? 7.711 13.587 -10.865 1.00 78.12 87 ASN A N 1
ATOM 701 C CA . ASN A 1 87 ? 8.764 14.342 -11.533 1.00 78.12 87 ASN A CA 1
ATOM 702 C C . ASN A 1 87 ? 8.727 14.145 -13.054 1.00 78.12 87 ASN A C 1
ATOM 704 O O . ASN A 1 87 ? 8.555 13.034 -13.557 1.00 78.12 87 ASN A O 1
ATOM 708 N N . ARG A 1 88 ? 8.960 15.222 -13.814 1.00 73.19 88 ARG A N 1
ATOM 709 C CA . ARG A 1 88 ? 8.959 15.159 -15.288 1.00 73.19 88 ARG A CA 1
ATOM 710 C C . ARG A 1 88 ? 10.066 14.271 -15.850 1.00 73.19 88 ARG A C 1
ATOM 712 O O . ARG A 1 88 ? 9.841 13.600 -16.847 1.00 73.19 88 ARG A O 1
ATOM 719 N N . ALA A 1 89 ? 11.228 14.262 -15.204 1.00 75.94 89 ALA A N 1
ATOM 720 C CA . ALA A 1 89 ? 12.366 13.440 -15.588 1.00 75.94 89 ALA A CA 1
ATOM 721 C C . ALA A 1 89 ? 12.634 12.375 -14.524 1.00 75.94 89 ALA A C 1
ATOM 723 O O . ALA A 1 89 ? 12.645 12.668 -13.326 1.00 75.94 89 ALA A O 1
ATOM 724 N N . GLY A 1 90 ? 12.864 11.145 -14.968 1.00 74.25 90 GLY A N 1
ATOM 725 C CA . GLY A 1 90 ? 13.267 10.046 -14.112 1.00 74.25 90 GLY A CA 1
ATOM 726 C C . GLY A 1 90 ? 14.713 10.221 -13.670 1.00 74.25 90 GLY A C 1
ATOM 727 O O . GLY A 1 90 ? 15.649 10.014 -14.436 1.00 74.25 90 GLY A O 1
ATOM 728 N N . ILE A 1 91 ? 14.889 10.603 -12.411 1.00 79.94 91 ILE A N 1
ATOM 729 C CA . ILE A 1 91 ? 16.184 10.560 -11.733 1.00 79.94 91 ILE A CA 1
ATOM 730 C C . ILE A 1 91 ? 16.286 9.193 -11.067 1.00 79.94 91 ILE A C 1
ATOM 732 O O . ILE A 1 91 ? 15.329 8.760 -10.430 1.00 79.94 91 ILE A O 1
ATOM 736 N N . LEU A 1 92 ? 17.416 8.502 -11.207 1.00 83.44 92 LEU A N 1
ATOM 737 C CA . LEU A 1 92 ? 17.612 7.216 -10.540 1.00 83.44 92 LEU A CA 1
ATOM 738 C C . LEU A 1 92 ? 17.511 7.396 -9.014 1.00 83.44 92 LEU A C 1
ATOM 740 O O . LEU A 1 92 ? 18.247 8.223 -8.464 1.00 83.44 92 LEU A O 1
ATOM 744 N N . PRO A 1 93 ? 16.616 6.664 -8.323 1.00 85.56 93 PRO A N 1
ATOM 745 C CA . PRO A 1 93 ? 16.563 6.715 -6.872 1.00 85.56 93 PRO A CA 1
ATOM 746 C C . PRO A 1 93 ? 17.823 6.101 -6.238 1.00 85.56 93 PRO A C 1
ATOM 748 O O . PRO A 1 93 ? 18.559 5.362 -6.901 1.00 85.56 93 PRO A O 1
ATOM 751 N N . PRO A 1 94 ? 18.069 6.375 -4.944 1.00 84.62 94 PRO A N 1
ATOM 752 C CA . PRO A 1 94 ? 19.143 5.736 -4.194 1.00 84.62 94 PRO A CA 1
ATOM 753 C C . PRO A 1 94 ? 19.045 4.211 -4.235 1.00 84.62 94 PRO A C 1
ATOM 755 O O . PRO A 1 94 ? 17.948 3.642 -4.263 1.00 84.62 94 PRO A O 1
ATOM 758 N N . SER A 1 95 ? 20.203 3.550 -4.213 1.00 85.06 95 SER A N 1
ATOM 759 C CA . SER A 1 95 ? 20.285 2.101 -4.383 1.00 85.06 95 SER A CA 1
ATOM 760 C C . SER A 1 95 ? 19.503 1.345 -3.320 1.00 85.06 95 SER A C 1
ATOM 762 O O . SER A 1 95 ? 19.034 0.261 -3.597 1.00 85.06 95 SER A O 1
ATOM 764 N N . GLU A 1 96 ? 19.281 1.927 -2.145 1.00 87.94 96 GLU A N 1
ATOM 765 C CA . GLU A 1 96 ? 18.626 1.313 -0.990 1.00 87.94 96 GLU A CA 1
ATOM 766 C C . GLU A 1 96 ? 17.109 1.201 -1.177 1.00 87.94 96 GLU A C 1
ATOM 768 O O . GLU A 1 96 ? 16.477 0.331 -0.589 1.00 87.94 96 GLU A O 1
ATOM 773 N N . VAL A 1 97 ? 16.518 2.023 -2.046 1.00 89.75 97 VAL A N 1
ATOM 774 C CA . VAL A 1 97 ? 15.066 2.074 -2.319 1.00 89.75 97 VAL A CA 1
ATOM 775 C C . VAL A 1 97 ? 14.722 1.751 -3.769 1.00 89.75 97 VAL A C 1
ATOM 777 O O . VAL A 1 97 ? 13.555 1.724 -4.138 1.00 89.75 97 VAL A O 1
ATOM 780 N N . TYR A 1 98 ? 15.726 1.516 -4.609 1.00 94.94 98 TYR A N 1
ATOM 781 C CA . TYR A 1 98 ? 15.538 1.277 -6.030 1.00 94.94 98 TYR A CA 1
ATOM 782 C C . TYR A 1 98 ? 15.728 -0.190 -6.410 1.00 94.94 98 TYR A C 1
ATOM 784 O O . TYR A 1 98 ? 16.767 -0.791 -6.134 1.00 94.94 98 TYR A O 1
ATOM 792 N N . CYS A 1 99 ? 14.747 -0.740 -7.120 1.00 97.62 99 CYS A N 1
ATOM 793 C CA . CYS A 1 99 ? 14.811 -2.056 -7.742 1.00 97.62 99 CYS A CA 1
ATOM 794 C C . CYS A 1 99 ? 14.835 -1.882 -9.268 1.00 97.62 99 CYS A C 1
ATOM 796 O O . CYS A 1 99 ? 13.766 -1.765 -9.875 1.00 97.62 99 CYS A O 1
ATOM 798 N N . PRO A 1 100 ? 16.017 -1.865 -9.913 1.00 96.06 100 PRO A N 1
ATOM 799 C CA . PRO A 1 100 ? 16.116 -1.675 -11.363 1.00 96.06 100 PRO A CA 1
ATOM 800 C C . PRO A 1 100 ? 15.543 -2.855 -12.158 1.00 96.06 100 PRO A C 1
ATOM 802 O O . PRO A 1 100 ? 15.144 -2.699 -13.310 1.00 96.06 100 PRO A O 1
ATOM 805 N N . THR A 1 101 ? 15.510 -4.046 -11.560 1.00 96.56 101 THR A N 1
ATOM 806 C CA . THR A 1 101 ? 15.111 -5.289 -12.218 1.00 96.56 101 THR A CA 1
ATOM 807 C C . THR A 1 101 ? 14.239 -6.149 -11.305 1.00 96.56 101 THR A C 1
ATOM 809 O O . THR A 1 101 ? 14.189 -5.954 -10.086 1.00 96.56 101 THR A O 1
ATOM 812 N N . ARG A 1 102 ? 13.537 -7.114 -11.912 1.00 96.62 102 ARG A N 1
ATOM 813 C CA . ARG A 1 102 ? 12.636 -8.029 -11.200 1.00 96.62 102 ARG A CA 1
ATOM 814 C C . ARG A 1 102 ? 13.378 -8.906 -10.201 1.00 96.62 102 ARG A C 1
ATOM 816 O O . ARG A 1 102 ? 12.882 -9.109 -9.105 1.00 96.62 102 ARG A O 1
ATOM 823 N N . ASP A 1 103 ? 14.549 -9.412 -10.562 1.00 97.50 103 ASP A N 1
ATOM 824 C CA . ASP A 1 103 ? 15.387 -10.234 -9.688 1.00 97.50 103 ASP A CA 1
ATOM 825 C C . ASP A 1 103 ? 15.854 -9.452 -8.453 1.00 97.50 103 ASP A C 1
ATOM 827 O O . ASP A 1 103 ? 15.790 -9.977 -7.343 1.00 97.50 103 ASP A O 1
ATOM 831 N N . VAL A 1 104 ? 16.205 -8.167 -8.608 1.00 97.88 104 VAL A N 1
ATOM 832 C CA . VAL A 1 104 ? 16.519 -7.302 -7.461 1.00 97.88 104 VAL A CA 1
ATOM 833 C C . VAL A 1 104 ? 15.290 -7.092 -6.579 1.00 97.88 104 VAL A C 1
ATOM 835 O O . VAL A 1 104 ? 15.402 -7.147 -5.354 1.00 97.88 104 VAL A O 1
ATOM 838 N N . PHE A 1 105 ? 14.112 -6.871 -7.170 1.00 98.44 105 PHE A N 1
ATOM 839 C CA . PHE A 1 105 ? 12.875 -6.771 -6.395 1.00 98.44 105 PHE A CA 1
ATOM 840 C C . PHE A 1 105 ? 12.553 -8.076 -5.656 1.00 98.44 105 PHE A C 1
ATOM 842 O O . PHE A 1 105 ? 12.243 -8.027 -4.470 1.00 98.44 105 PHE A O 1
ATOM 849 N N . GLN A 1 106 ? 12.688 -9.229 -6.312 1.00 98.12 106 GLN A N 1
ATOM 850 C CA . GLN A 1 106 ? 12.423 -10.531 -5.706 1.00 98.12 106 GLN A CA 1
ATOM 851 C C . GLN A 1 106 ? 13.351 -10.795 -4.517 1.00 98.12 106 GLN A C 1
ATOM 853 O O . GLN A 1 106 ? 12.876 -11.167 -3.450 1.00 98.12 106 GLN A O 1
ATOM 858 N N . ALA A 1 107 ? 14.646 -10.495 -4.645 1.00 97.69 107 ALA A N 1
ATOM 859 C CA . ALA A 1 107 ? 15.578 -10.610 -3.526 1.00 97.69 107 ALA A CA 1
ATOM 860 C C . ALA A 1 107 ? 15.167 -9.719 -2.336 1.00 97.69 107 ALA A C 1
ATOM 862 O O . ALA A 1 107 ? 15.233 -10.138 -1.182 1.00 97.69 107 ALA A O 1
ATOM 863 N N . ARG A 1 108 ? 14.688 -8.492 -2.590 1.00 97.62 108 ARG A N 1
ATOM 864 C CA . ARG A 1 108 ? 14.172 -7.620 -1.519 1.00 97.62 108 ARG A CA 1
ATOM 865 C C . ARG A 1 108 ? 12.865 -8.102 -0.919 1.00 97.62 108 ARG A C 1
ATOM 867 O O . ARG A 1 108 ? 12.625 -7.854 0.258 1.00 97.62 108 ARG A O 1
ATOM 874 N N . LEU A 1 109 ? 12.027 -8.750 -1.714 1.00 98.00 109 LEU A N 1
ATOM 875 C CA . LEU A 1 109 ? 10.794 -9.356 -1.243 1.00 98.00 109 LEU A CA 1
ATOM 876 C C . LEU A 1 109 ? 11.093 -10.525 -0.291 1.00 98.00 109 LEU A C 1
ATOM 878 O O . LEU A 1 109 ? 10.452 -10.642 0.751 1.00 98.00 109 LEU A O 1
ATOM 882 N N . ASP A 1 110 ? 12.126 -11.316 -0.586 1.00 97.81 110 ASP A N 1
ATOM 883 C CA . ASP A 1 110 ? 12.597 -12.388 0.297 1.00 97.81 110 ASP A CA 1
ATOM 884 C C . ASP A 1 110 ? 13.165 -11.819 1.613 1.00 97.81 110 ASP A C 1
ATOM 886 O O . ASP A 1 110 ? 12.887 -12.337 2.698 1.00 97.81 110 ASP A O 1
ATOM 890 N N . HIS A 1 111 ? 13.898 -10.699 1.547 1.00 97.19 111 HIS A N 1
ATOM 891 C CA . HIS A 1 111 ? 14.338 -9.970 2.742 1.00 97.19 111 HIS A CA 1
ATOM 892 C C . HIS A 1 111 ? 13.163 -9.411 3.556 1.00 97.19 111 HIS A C 1
ATOM 894 O O . HIS A 1 111 ? 13.150 -9.572 4.777 1.00 97.19 111 HIS A O 1
ATOM 900 N N . LEU A 1 112 ? 12.157 -8.820 2.898 1.00 97.06 112 LEU A N 1
ATOM 901 C CA . LEU A 1 112 ? 10.934 -8.347 3.550 1.00 97.06 112 LEU A CA 1
ATOM 902 C C . LEU A 1 112 ? 10.252 -9.486 4.312 1.00 97.06 112 LEU A C 1
ATOM 904 O O . LEU A 1 112 ? 9.905 -9.310 5.476 1.00 97.06 112 LEU A O 1
ATOM 908 N N . LEU A 1 113 ? 10.096 -10.656 3.687 1.00 97.62 113 LEU A N 1
ATOM 909 C CA . LEU A 1 113 ? 9.501 -11.823 4.334 1.00 97.62 113 LEU A CA 1
ATOM 910 C C . LEU A 1 113 ? 10.281 -12.226 5.588 1.00 97.62 113 LEU A C 1
ATOM 912 O O . LEU A 1 113 ? 9.681 -12.434 6.642 1.00 97.62 113 LEU A O 1
ATOM 916 N N . ALA A 1 114 ? 11.610 -12.300 5.493 1.00 97.38 114 ALA A N 1
ATOM 917 C CA . ALA A 1 114 ? 12.456 -12.631 6.633 1.00 97.38 114 ALA A CA 1
ATOM 918 C C . ALA A 1 114 ? 12.323 -11.606 7.774 1.00 97.38 114 ALA A C 1
ATOM 920 O O . ALA A 1 114 ? 12.334 -11.990 8.943 1.00 97.38 114 ALA A O 1
ATOM 921 N N . ASP A 1 115 ? 12.184 -10.318 7.457 1.00 95.00 115 ASP A N 1
ATOM 922 C CA . ASP A 1 115 ? 11.987 -9.259 8.449 1.00 95.00 115 ASP A CA 1
ATOM 923 C C . ASP A 1 115 ? 10.578 -9.281 9.060 1.00 95.00 115 ASP A C 1
ATOM 925 O O . ASP A 1 115 ? 10.432 -9.034 10.262 1.00 95.00 115 ASP A O 1
ATOM 929 N N . CYS A 1 116 ? 9.554 -9.622 8.271 1.00 93.44 116 CYS A N 1
ATOM 930 C CA . CYS A 1 116 ? 8.183 -9.810 8.737 1.00 93.44 116 CYS A CA 1
ATOM 931 C C . CYS A 1 116 ? 8.063 -11.009 9.680 1.00 93.44 116 CYS A C 1
ATOM 933 O O . CYS A 1 116 ? 7.514 -10.852 10.766 1.00 93.44 116 CYS A O 1
ATOM 935 N N . LEU A 1 117 ? 8.657 -12.157 9.338 1.00 95.12 117 LEU A N 1
ATOM 936 C CA . LEU A 1 117 ? 8.629 -13.368 10.172 1.00 95.12 117 LEU A CA 1
ATOM 937 C C . LEU A 1 117 ? 9.285 -13.172 11.549 1.00 95.12 117 LEU A C 1
ATOM 939 O O . LEU A 1 117 ? 9.005 -13.920 12.481 1.00 95.12 117 LEU A O 1
ATOM 943 N N . ARG A 1 118 ? 10.160 -12.168 11.701 1.00 94.88 118 ARG A N 1
ATOM 944 C CA . ARG A 1 118 ? 10.744 -11.799 13.003 1.00 94.88 118 ARG A CA 1
ATOM 945 C C . ARG A 1 118 ? 9.842 -10.893 13.846 1.00 94.88 118 ARG A C 1
ATOM 947 O O . ARG A 1 118 ? 10.097 -10.758 15.040 1.00 94.88 118 ARG A O 1
ATOM 954 N N . GLN A 1 119 ? 8.859 -10.225 13.243 1.00 91.25 119 GLN A N 1
ATOM 955 C CA . GLN A 1 119 ? 8.071 -9.151 13.871 1.00 91.25 119 GLN A CA 1
ATOM 956 C C . GLN A 1 119 ? 6.571 -9.450 13.964 1.00 91.25 119 GLN A C 1
ATOM 958 O O . GLN A 1 119 ? 5.891 -8.882 14.818 1.00 91.25 119 GLN A O 1
ATOM 963 N N . PHE A 1 120 ? 6.055 -10.316 13.098 1.00 89.81 120 PHE A N 1
ATOM 964 C CA . PHE A 1 120 ? 4.639 -10.625 12.952 1.00 89.81 120 PHE A CA 1
ATOM 965 C C . PHE A 1 120 ? 4.413 -12.136 12.900 1.00 89.81 120 PHE A C 1
ATOM 967 O O . PHE A 1 120 ? 5.361 -12.916 12.812 1.00 89.81 120 PHE A O 1
ATOM 974 N N . ASP A 1 121 ? 3.149 -12.558 12.952 1.00 91.38 121 ASP A N 1
ATOM 975 C CA . ASP A 1 121 ? 2.807 -13.964 12.777 1.00 91.38 121 ASP A CA 1
ATOM 976 C C . ASP A 1 121 ? 3.062 -14.443 11.339 1.00 91.38 121 ASP A C 1
ATOM 978 O O . ASP A 1 121 ? 3.159 -13.666 10.382 1.00 91.38 121 ASP A O 1
ATOM 982 N N . GLU A 1 122 ? 3.186 -15.760 11.203 1.00 87.56 122 GLU A N 1
ATOM 983 C CA . GLU A 1 122 ? 3.539 -16.426 9.955 1.00 87.56 122 GLU A CA 1
ATOM 984 C C . GLU A 1 122 ? 2.511 -16.164 8.843 1.00 87.56 122 GLU A C 1
ATOM 986 O O . GLU A 1 122 ? 2.884 -15.832 7.715 1.00 87.56 122 GLU A O 1
ATOM 991 N N . ASN A 1 123 ? 1.216 -16.223 9.172 1.00 84.25 123 ASN A N 1
ATOM 992 C CA . ASN A 1 123 ? 0.145 -16.001 8.204 1.00 84.25 123 ASN A CA 1
ATOM 993 C C . ASN A 1 123 ? 0.172 -14.568 7.667 1.00 84.25 123 ASN A C 1
ATOM 995 O O . ASN A 1 123 ? 0.135 -14.373 6.451 1.00 84.25 123 ASN A O 1
ATOM 999 N N . LEU A 1 124 ? 0.279 -13.572 8.554 1.00 85.75 124 LEU A N 1
ATOM 1000 C CA . LEU A 1 124 ? 0.390 -12.167 8.165 1.00 85.75 124 LEU A CA 1
ATOM 1001 C C . LEU A 1 124 ? 1.618 -11.925 7.283 1.00 85.75 124 LEU A C 1
ATOM 1003 O O . LEU A 1 124 ? 1.526 -11.223 6.278 1.00 85.75 124 LEU A O 1
ATOM 1007 N N . SER A 1 125 ? 2.751 -12.532 7.644 1.00 90.69 125 SER A N 1
ATOM 1008 C CA . SER A 1 125 ? 4.029 -12.367 6.947 1.00 90.69 125 SER A CA 1
ATOM 1009 C C . SER A 1 125 ? 3.959 -12.880 5.508 1.00 90.69 125 SER A C 1
ATOM 1011 O O . SER A 1 125 ? 4.298 -12.149 4.578 1.00 90.69 125 SER A O 1
ATOM 1013 N N . TYR A 1 126 ? 3.456 -14.101 5.296 1.00 89.88 126 TYR A N 1
ATOM 1014 C CA . TYR A 1 126 ? 3.287 -14.640 3.943 1.00 89.88 126 TYR A CA 1
ATOM 1015 C C . TYR A 1 126 ? 2.244 -13.871 3.139 1.00 89.88 126 TYR A C 1
ATOM 1017 O O . TYR A 1 126 ? 2.447 -13.623 1.951 1.00 89.88 126 TYR A O 1
ATOM 1025 N N . LEU A 1 127 ? 1.145 -13.468 3.778 1.00 89.75 127 LEU A N 1
ATOM 1026 C CA . LEU A 1 127 ? 0.069 -12.746 3.114 1.00 89.75 127 LEU A CA 1
ATOM 1027 C C . LEU A 1 127 ? 0.522 -11.362 2.635 1.00 89.75 127 LEU A C 1
ATOM 1029 O O . LEU A 1 127 ? 0.266 -10.992 1.487 1.00 89.75 127 LEU A O 1
ATOM 1033 N N . LEU A 1 128 ? 1.231 -10.620 3.490 1.00 93.50 128 LEU A N 1
ATOM 1034 C CA . LEU A 1 128 ? 1.795 -9.316 3.155 1.00 93.50 128 LEU A CA 1
ATOM 1035 C C . LEU A 1 128 ? 2.803 -9.442 2.011 1.00 93.50 128 LEU A C 1
ATOM 1037 O O . LEU A 1 128 ? 2.691 -8.727 1.018 1.00 93.50 128 LEU A O 1
ATOM 1041 N N . THR A 1 129 ? 3.736 -10.391 2.104 1.00 94.19 129 THR A N 1
ATOM 1042 C CA . THR A 1 129 ? 4.732 -10.644 1.055 1.00 94.19 129 THR A CA 1
ATOM 1043 C C . THR A 1 129 ? 4.073 -11.031 -0.270 1.00 94.19 129 THR A C 1
ATOM 1045 O O . THR A 1 129 ? 4.462 -10.513 -1.315 1.00 94.19 129 THR A O 1
ATOM 1048 N N . ALA A 1 130 ? 3.036 -11.874 -0.256 1.00 91.69 130 ALA A N 1
ATOM 1049 C CA . ALA A 1 130 ? 2.303 -12.251 -1.464 1.00 91.69 130 ALA A CA 1
ATOM 1050 C C . ALA A 1 130 ? 1.645 -11.037 -2.140 1.00 91.69 130 ALA A C 1
ATOM 1052 O O . ALA A 1 130 ? 1.750 -10.865 -3.352 1.00 91.69 130 ALA A O 1
ATOM 1053 N N . VAL A 1 131 ? 1.009 -10.160 -1.359 1.00 94.56 131 VAL A N 1
ATOM 1054 C CA . VAL A 1 131 ? 0.368 -8.936 -1.859 1.00 94.56 131 VAL A CA 1
ATOM 1055 C C . VAL A 1 131 ? 1.387 -7.935 -2.411 1.00 94.56 131 VAL A C 1
ATOM 1057 O O . VAL A 1 131 ? 1.191 -7.391 -3.498 1.00 94.56 131 VAL A O 1
ATOM 1060 N N . VAL A 1 132 ? 2.487 -7.704 -1.691 1.00 97.25 132 VAL A N 1
ATOM 1061 C CA . VAL A 1 132 ? 3.577 -6.815 -2.127 1.00 97.25 132 VAL A CA 1
ATOM 1062 C C . VAL A 1 132 ? 4.208 -7.347 -3.414 1.00 97.25 132 VAL A C 1
ATOM 1064 O O . VAL A 1 132 ? 4.425 -6.580 -4.353 1.00 97.25 132 VAL A O 1
ATOM 1067 N N . GLY A 1 133 ? 4.445 -8.658 -3.484 1.00 96.25 133 GLY A N 1
ATOM 1068 C CA . GLY A 1 133 ? 4.960 -9.335 -4.668 1.00 96.25 133 GLY A CA 1
ATOM 1069 C C . GLY A 1 133 ? 4.030 -9.209 -5.866 1.00 96.25 133 GLY A C 1
ATOM 1070 O O . GLY A 1 133 ? 4.492 -8.882 -6.954 1.00 96.25 133 GLY A O 1
ATOM 1071 N N . GLU A 1 134 ? 2.726 -9.399 -5.673 1.00 94.25 134 GLU A N 1
ATOM 1072 C CA . GLU A 1 134 ? 1.732 -9.243 -6.736 1.00 94.25 134 GLU A CA 1
ATOM 1073 C C . GLU A 1 134 ? 1.745 -7.819 -7.312 1.00 94.25 134 GLU A C 1
ATOM 1075 O O . GLU A 1 134 ? 1.812 -7.637 -8.526 1.00 94.25 134 GLU A O 1
ATOM 1080 N N . ILE A 1 135 ? 1.744 -6.788 -6.461 1.00 94.56 135 ILE A N 1
ATOM 1081 C CA . ILE A 1 135 ? 1.784 -5.391 -6.921 1.00 94.56 135 ILE A CA 1
ATOM 1082 C C . ILE A 1 135 ? 3.110 -5.089 -7.635 1.00 94.56 135 ILE A C 1
ATOM 1084 O O . ILE A 1 135 ? 3.103 -4.569 -8.750 1.00 94.56 135 ILE A O 1
ATOM 1088 N N . GLY A 1 136 ? 4.247 -5.427 -7.023 1.00 96.31 136 GLY A N 1
ATOM 1089 C CA . GLY A 1 136 ? 5.561 -5.076 -7.563 1.00 96.31 136 GLY A CA 1
ATOM 1090 C C . GLY A 1 136 ? 5.926 -5.840 -8.836 1.00 96.31 136 GLY A C 1
ATOM 1091 O O . GLY A 1 136 ? 6.488 -5.252 -9.759 1.00 96.31 136 GLY A O 1
ATOM 1092 N N . ASN A 1 137 ? 5.563 -7.122 -8.949 1.00 94.62 137 ASN A N 1
ATOM 1093 C CA . ASN A 1 137 ? 5.814 -7.900 -10.165 1.00 94.62 137 ASN A CA 1
ATOM 1094 C C . ASN A 1 137 ? 5.003 -7.375 -11.355 1.00 94.62 137 ASN A C 1
ATOM 1096 O O . ASN A 1 137 ? 5.544 -7.282 -12.462 1.00 94.62 137 ASN A O 1
ATOM 1100 N N . ASN A 1 138 ? 3.766 -6.922 -11.119 1.00 92.50 138 ASN A N 1
ATOM 1101 C CA . ASN A 1 138 ? 2.939 -6.294 -12.150 1.00 92.50 138 ASN A CA 1
ATOM 1102 C C . ASN A 1 138 ? 3.613 -5.054 -12.761 1.00 92.50 138 ASN A C 1
ATOM 1104 O O . ASN A 1 138 ? 3.550 -4.870 -13.981 1.00 92.50 138 ASN A O 1
ATOM 1108 N N . SER A 1 139 ? 4.338 -4.256 -11.966 1.00 94.69 139 SER A N 1
ATOM 1109 C CA . SER A 1 139 ? 5.129 -3.134 -12.490 1.00 94.69 139 SER A CA 1
ATOM 1110 C C . SER A 1 139 ? 6.182 -3.588 -13.507 1.00 94.69 139 SER A C 1
ATOM 1112 O O . SER A 1 139 ? 6.412 -2.895 -14.492 1.00 94.69 139 SER A O 1
ATOM 1114 N N . PHE A 1 140 ? 6.806 -4.757 -13.347 1.00 95.12 140 PHE A N 1
ATOM 1115 C CA . PHE A 1 140 ? 7.771 -5.265 -14.331 1.00 95.12 140 PHE A CA 1
ATOM 1116 C C . PHE A 1 140 ? 7.098 -5.955 -15.522 1.00 95.12 140 PHE A C 1
ATOM 1118 O O . PHE A 1 140 ? 7.525 -5.764 -16.661 1.00 95.12 140 PHE A O 1
ATOM 1125 N N . ASP A 1 141 ? 6.068 -6.767 -15.278 1.00 91.50 141 ASP A N 1
ATOM 1126 C CA . ASP A 1 141 ? 5.368 -7.533 -16.317 1.00 91.50 141 ASP A CA 1
ATOM 1127 C C . ASP A 1 141 ? 4.690 -6.638 -17.359 1.00 91.50 141 ASP A C 1
ATOM 1129 O O . ASP A 1 141 ? 4.702 -6.951 -18.552 1.00 91.50 141 ASP A O 1
ATOM 1133 N N . HIS A 1 142 ? 4.121 -5.510 -16.930 1.00 89.62 142 HIS A N 1
ATOM 1134 C CA . HIS A 1 142 ? 3.357 -4.631 -17.814 1.00 89.62 142 HIS A CA 1
ATOM 1135 C C . HIS A 1 142 ? 4.191 -3.543 -18.493 1.00 89.62 142 HIS A C 1
ATOM 1137 O O . HIS A 1 142 ? 3.767 -3.023 -19.528 1.00 89.62 142 HIS A O 1
ATOM 1143 N N . ASN A 1 143 ? 5.383 -3.244 -17.973 1.00 92.38 143 ASN A N 1
ATOM 1144 C CA . ASN A 1 143 ? 6.249 -2.186 -18.493 1.00 92.38 143 ASN A CA 1
ATOM 1145 C C . ASN A 1 143 ? 7.467 -2.699 -19.272 1.00 92.38 143 ASN A C 1
ATOM 1147 O O . ASN A 1 143 ? 8.279 -1.892 -19.723 1.00 92.38 143 ASN A O 1
ATOM 1151 N N . LEU A 1 144 ? 7.616 -4.013 -19.480 1.00 88.69 144 LEU A N 1
ATOM 1152 C CA . LEU A 1 144 ? 8.721 -4.556 -20.275 1.00 88.69 144 LEU A CA 1
ATOM 1153 C C . LEU A 1 144 ? 8.743 -3.916 -21.677 1.00 88.69 144 LEU A C 1
ATOM 1155 O O . LEU A 1 144 ? 7.780 -4.022 -22.438 1.00 88.69 144 LEU A O 1
ATOM 1159 N N . GLY A 1 145 ? 9.829 -3.200 -21.988 1.00 89.06 145 GLY A N 1
ATOM 1160 C CA . GLY A 1 145 ? 9.989 -2.434 -23.232 1.00 89.06 145 GLY A CA 1
ATOM 1161 C C . GLY A 1 145 ? 9.109 -1.181 -23.362 1.00 89.06 145 GLY A C 1
ATOM 1162 O O . GLY A 1 145 ? 9.101 -0.568 -24.421 1.00 89.06 145 GLY A O 1
ATOM 1163 N N . ASN A 1 146 ? 8.365 -0.803 -22.318 1.00 92.56 146 ASN A N 1
ATOM 1164 C CA . ASN A 1 146 ? 7.391 0.296 -22.325 1.00 92.56 146 ASN A CA 1
ATOM 1165 C C . ASN A 1 146 ? 7.530 1.236 -21.110 1.00 92.56 146 ASN A C 1
ATOM 1167 O O . ASN A 1 146 ? 6.588 1.939 -20.748 1.00 92.56 146 ASN A O 1
ATOM 1171 N N . TRP A 1 147 ? 8.687 1.237 -20.449 1.00 93.69 147 TRP A N 1
ATOM 1172 C CA . TRP A 1 147 ? 8.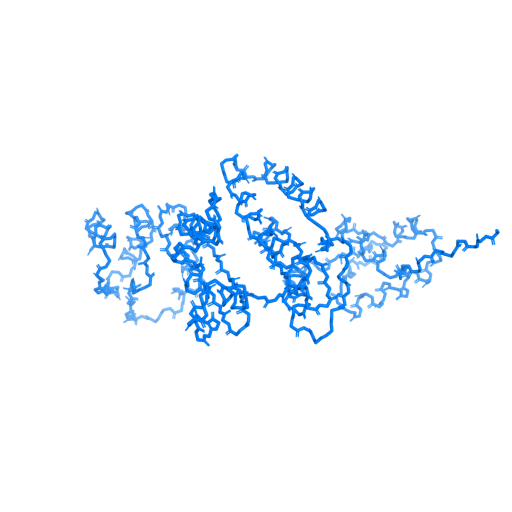997 2.215 -19.406 1.00 93.69 147 TRP A CA 1
ATOM 1173 C C . TRP A 1 147 ? 8.981 3.633 -19.979 1.00 93.69 147 TRP A C 1
ATOM 1175 O O . TRP A 1 147 ? 9.425 3.846 -21.107 1.00 93.69 147 TRP A O 1
ATOM 1185 N N . ARG A 1 148 ? 8.500 4.610 -19.200 1.00 88.94 148 ARG A N 1
ATOM 1186 C CA . ARG A 1 148 ? 8.458 6.013 -19.637 1.00 88.94 148 ARG A CA 1
ATOM 1187 C C . ARG A 1 148 ? 9.861 6.570 -19.871 1.00 88.94 148 ARG A C 1
ATOM 1189 O O . ARG A 1 148 ? 10.100 7.238 -20.870 1.00 88.94 148 ARG A O 1
ATOM 1196 N N . ASP A 1 149 ? 10.755 6.339 -18.916 1.00 89.56 149 ASP A N 1
ATOM 1197 C CA . ASP A 1 149 ? 12.112 6.893 -18.905 1.00 89.56 149 ASP A CA 1
ATOM 1198 C C . ASP A 1 149 ? 13.096 6.062 -18.072 1.00 89.56 149 ASP A C 1
ATOM 1200 O O . ASP A 1 149 ? 14.192 5.757 -18.533 1.00 89.56 149 ASP A O 1
ATOM 1204 N N . VAL A 1 150 ? 12.704 5.672 -16.859 1.00 90.88 150 VAL A N 1
ATOM 1205 C CA . VAL A 1 150 ? 13.511 4.856 -15.947 1.00 90.88 150 VAL A CA 1
ATOM 1206 C C . VAL A 1 150 ? 12.818 3.520 -15.722 1.00 90.88 150 VAL A C 1
ATOM 1208 O O . VAL A 1 150 ? 11.648 3.476 -15.344 1.00 90.88 150 VAL A O 1
ATOM 1211 N N . ALA A 1 151 ? 13.549 2.433 -15.966 1.00 94.06 151 ALA A N 1
ATOM 1212 C CA . ALA A 1 151 ? 13.057 1.078 -15.769 1.00 94.06 151 ALA A CA 1
ATOM 1213 C C . ALA A 1 151 ? 13.185 0.633 -14.313 1.00 94.06 151 ALA A C 1
ATOM 1215 O O . ALA A 1 151 ? 14.242 0.799 -13.722 1.00 94.06 151 ALA A O 1
ATOM 1216 N N . GLY A 1 152 ? 12.149 0.001 -13.767 1.00 95.94 152 GLY A N 1
ATOM 1217 C CA . GLY A 1 152 ? 12.160 -0.529 -12.407 1.00 95.94 152 GLY A CA 1
ATOM 1218 C C . GLY A 1 152 ? 11.268 0.251 -11.451 1.00 95.94 152 GLY A C 1
ATOM 1219 O O . GLY A 1 152 ? 10.487 1.114 -11.858 1.00 95.94 152 GLY A O 1
ATOM 1220 N N . ILE A 1 153 ? 11.362 -0.095 -10.169 1.00 97.44 153 ILE A N 1
ATOM 1221 C CA . ILE A 1 153 ? 10.458 0.411 -9.134 1.00 97.44 153 ILE A CA 1
ATOM 1222 C C . ILE A 1 153 ? 11.213 1.064 -7.980 1.00 97.44 153 ILE A C 1
ATOM 1224 O O . ILE A 1 153 ? 12.312 0.651 -7.607 1.00 97.44 153 ILE A O 1
ATOM 1228 N N . TYR A 1 154 ? 10.586 2.071 -7.387 1.00 96.56 154 TYR A N 1
ATOM 1229 C CA . TYR A 1 154 ? 10.890 2.556 -6.052 1.00 96.56 154 TYR A CA 1
ATOM 1230 C C . TYR A 1 154 ? 10.144 1.669 -5.053 1.00 96.56 154 TYR A C 1
ATOM 1232 O O . TYR A 1 154 ? 8.915 1.613 -5.077 1.00 96.56 154 TYR A O 1
ATOM 1240 N N . PHE A 1 155 ? 10.879 0.977 -4.191 1.00 97.44 155 PHE A N 1
ATOM 1241 C CA . PHE A 1 155 ? 10.344 0.070 -3.189 1.00 97.44 155 PHE A CA 1
ATOM 1242 C C . PHE A 1 155 ? 10.950 0.363 -1.820 1.00 97.44 155 PHE A C 1
ATOM 1244 O O . PHE A 1 155 ? 12.169 0.307 -1.635 1.00 97.44 155 PHE A O 1
ATOM 1251 N N . VAL A 1 156 ? 10.081 0.632 -0.853 1.00 94.25 156 VAL A N 1
ATOM 1252 C CA . VAL A 1 156 ? 10.455 0.807 0.549 1.00 94.25 156 VAL A CA 1
ATOM 1253 C C . VAL A 1 156 ? 9.399 0.167 1.441 1.00 94.25 156 VAL A C 1
ATOM 1255 O O . VAL A 1 156 ? 8.198 0.294 1.198 1.00 94.25 156 VAL A O 1
ATOM 1258 N N . ALA A 1 157 ? 9.862 -0.513 2.483 1.00 92.12 157 ALA A N 1
ATOM 1259 C CA . ALA A 1 157 ? 9.025 -1.087 3.520 1.00 92.12 157 ALA A CA 1
ATOM 1260 C C . ALA A 1 157 ? 9.515 -0.592 4.880 1.00 92.12 157 ALA A C 1
ATOM 1262 O O . ALA A 1 157 ? 10.648 -0.850 5.279 1.00 92.12 157 ALA A O 1
ATOM 1263 N N . ASP A 1 158 ? 8.649 0.124 5.583 1.00 86.12 158 ASP A N 1
ATOM 1264 C CA . ASP A 1 158 ? 8.838 0.514 6.970 1.00 86.12 158 ASP A CA 1
ATOM 1265 C C . ASP A 1 158 ? 7.878 -0.309 7.830 1.00 86.12 158 ASP A C 1
ATOM 1267 O O . ASP A 1 158 ? 6.696 0.010 7.981 1.00 86.12 158 ASP A O 1
ATO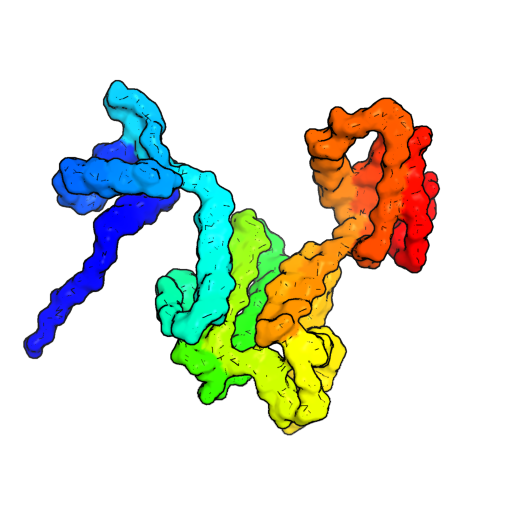M 1271 N N . LEU A 1 159 ? 8.395 -1.406 8.382 1.00 85.44 159 LEU A N 1
ATOM 1272 C CA . LEU A 1 159 ? 7.619 -2.313 9.228 1.00 85.44 159 LEU A CA 1
ATOM 1273 C C . LEU A 1 159 ? 7.293 -1.706 10.600 1.00 85.44 159 LEU A C 1
ATOM 1275 O O . LEU A 1 159 ? 6.299 -2.095 11.211 1.00 85.44 159 LEU A O 1
ATOM 1279 N N . THR A 1 160 ? 8.066 -0.712 11.053 1.00 80.56 160 THR A N 1
ATOM 1280 C CA . THR A 1 160 ? 7.799 -0.011 12.318 1.00 80.56 160 THR A CA 1
ATOM 1281 C C . THR A 1 160 ? 6.608 0.927 12.158 1.00 80.56 160 THR A C 1
ATOM 1283 O O . THR A 1 160 ? 5.674 0.887 12.959 1.00 80.56 160 THR A O 1
ATOM 1286 N N . ALA A 1 161 ? 6.599 1.731 11.092 1.00 77.69 161 ALA A N 1
ATOM 1287 C CA . ALA A 1 161 ? 5.468 2.588 10.744 1.00 77.69 161 ALA A CA 1
ATOM 1288 C C . ALA A 1 161 ? 4.308 1.824 10.083 1.00 77.69 161 ALA A C 1
ATOM 1290 O O . ALA A 1 161 ? 3.251 2.415 9.858 1.00 77.69 161 ALA A O 1
ATOM 1291 N N . ARG A 1 162 ? 4.503 0.533 9.774 1.00 86.56 162 ARG A N 1
ATOM 1292 C CA . ARG A 1 162 ? 3.568 -0.344 9.049 1.00 86.56 162 ARG A CA 1
ATOM 1293 C C . ARG A 1 162 ? 3.140 0.245 7.704 1.00 86.56 162 ARG A C 1
ATOM 1295 O O . ARG A 1 162 ? 1.960 0.263 7.362 1.00 86.56 162 ARG A O 1
ATOM 1302 N N . LYS A 1 163 ? 4.110 0.755 6.946 1.00 88.88 163 LYS A N 1
ATOM 1303 C CA . LYS A 1 163 ? 3.900 1.367 5.630 1.00 88.88 163 LYS A CA 1
ATOM 1304 C C . LYS A 1 163 ? 4.801 0.721 4.597 1.00 88.88 163 LYS A C 1
ATOM 1306 O O . LYS A 1 163 ? 5.996 0.562 4.818 1.00 88.88 16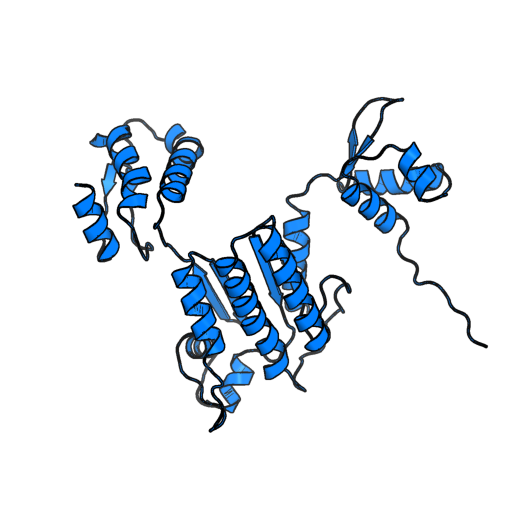3 LYS A O 1
ATOM 1311 N N . ILE A 1 164 ? 4.232 0.407 3.443 1.00 94.81 164 ILE A N 1
ATOM 1312 C CA . ILE A 1 164 ? 4.976 -0.057 2.275 1.00 94.81 164 ILE A CA 1
ATOM 1313 C C . ILE A 1 164 ? 4.612 0.851 1.109 1.00 94.81 164 ILE A C 1
ATOM 1315 O O . ILE A 1 164 ? 3.442 1.183 0.920 1.00 94.81 164 ILE A O 1
ATOM 1319 N N . LEU A 1 165 ? 5.616 1.257 0.338 1.00 95.25 165 LEU A N 1
ATOM 1320 C CA . LEU A 1 165 ? 5.434 1.995 -0.902 1.00 95.25 165 LEU A CA 1
ATOM 1321 C C . LEU A 1 165 ? 6.088 1.229 -2.045 1.00 95.25 165 LEU A C 1
ATOM 1323 O O . LEU A 1 165 ? 7.270 0.889 -1.986 1.00 95.25 165 LEU A O 1
ATOM 1327 N N . ILE A 1 166 ? 5.306 1.033 -3.101 1.00 97.25 166 ILE A N 1
ATOM 1328 C CA . ILE A 1 166 ? 5.767 0.632 -4.425 1.00 97.25 166 ILE A CA 1
ATOM 1329 C C . ILE A 1 166 ? 5.361 1.750 -5.379 1.00 97.25 166 ILE A C 1
ATOM 1331 O O . ILE A 1 166 ? 4.214 2.193 -5.367 1.00 97.25 166 ILE A O 1
ATOM 1335 N N . SER A 1 167 ? 6.296 2.217 -6.194 1.00 94.81 167 SER A N 1
ATOM 1336 C CA . SER A 1 167 ? 6.042 3.216 -7.228 1.00 94.81 167 SER A CA 1
ATOM 1337 C C . SER A 1 167 ? 6.865 2.877 -8.459 1.00 94.81 167 SER A C 1
ATOM 1339 O O . SER A 1 167 ? 8.005 2.433 -8.340 1.00 94.81 167 SER A O 1
ATOM 1341 N N . ASP A 1 168 ? 6.303 3.079 -9.646 1.00 95.44 168 ASP A N 1
ATOM 1342 C CA . ASP A 1 168 ? 6.966 2.798 -10.915 1.00 95.44 168 ASP A CA 1
ATOM 1343 C C . ASP A 1 168 ? 6.692 3.904 -11.940 1.00 95.44 168 ASP A C 1
ATOM 1345 O O . ASP A 1 168 ? 5.658 4.571 -11.894 1.00 95.44 168 ASP A O 1
ATOM 1349 N N . ARG A 1 169 ? 7.637 4.130 -12.861 1.00 93.38 169 ARG A N 1
ATOM 1350 C CA . ARG A 1 169 ? 7.514 5.128 -13.941 1.00 93.38 169 ARG A CA 1
ATOM 1351 C C . ARG A 1 169 ? 7.130 4.455 -15.264 1.00 93.38 169 ARG A C 1
ATOM 1353 O O . ARG A 1 169 ? 7.769 4.660 -16.296 1.00 93.38 169 ARG A O 1
ATOM 1360 N N . GLY A 1 170 ? 6.116 3.600 -15.213 1.00 93.12 170 GLY A N 1
ATOM 1361 C CA . GLY A 1 170 ? 5.622 2.812 -16.334 1.00 93.12 170 GLY A CA 1
ATOM 1362 C C . GLY A 1 170 ? 4.647 3.521 -17.276 1.00 93.12 170 GLY A C 1
ATOM 1363 O O . GLY A 1 170 ? 4.411 4.725 -17.193 1.00 93.12 170 GLY A O 1
ATOM 1364 N N . GLN A 1 171 ? 4.043 2.732 -18.167 1.00 92.19 171 GLN A N 1
ATOM 1365 C CA . GLN A 1 171 ? 3.031 3.167 -19.139 1.00 92.19 171 GLN A CA 1
ATOM 1366 C C . GLN A 1 171 ? 1.648 3.426 -18.509 1.00 92.19 171 GLN A C 1
ATOM 1368 O O . GLN A 1 171 ? 0.784 4.034 -19.139 1.00 92.19 171 GLN A O 1
ATOM 1373 N N . GLY A 1 172 ? 1.421 2.941 -17.283 1.00 92.31 172 GLY A N 1
ATOM 1374 C CA . GLY A 1 172 ? 0.148 3.043 -16.568 1.00 92.31 172 GLY A CA 1
ATOM 1375 C C . GLY A 1 172 ? -0.897 1.987 -16.959 1.00 92.31 172 GLY A C 1
ATOM 1376 O O . GLY A 1 172 ? -0.804 1.298 -17.983 1.00 92.31 172 GLY A O 1
ATOM 1377 N N . ILE A 1 173 ? -1.925 1.845 -16.119 1.00 91.75 173 ILE A N 1
ATOM 1378 C CA . ILE A 1 173 ? -2.975 0.828 -16.282 1.00 91.75 173 ILE A CA 1
ATOM 1379 C C . ILE A 1 173 ? -3.839 1.111 -17.512 1.00 91.75 173 ILE A C 1
ATOM 1381 O O . ILE A 1 173 ? -4.142 0.179 -18.254 1.00 91.75 173 ILE A O 1
ATOM 1385 N N . PHE A 1 174 ? -4.194 2.371 -17.785 1.00 91.94 174 PHE A N 1
ATOM 1386 C CA . PHE A 1 174 ? -5.010 2.722 -18.952 1.00 91.94 174 PHE A CA 1
ATOM 1387 C C . PHE A 1 174 ? -4.358 2.286 -20.264 1.00 91.94 174 PHE A C 1
ATOM 1389 O O . PHE A 1 174 ? -4.977 1.559 -21.038 1.00 91.94 174 PHE A O 1
ATOM 1396 N N . ALA A 1 175 ? -3.087 2.634 -20.486 1.00 92.00 175 ALA A N 1
ATOM 1397 C CA . ALA A 1 175 ? -2.360 2.202 -21.680 1.00 92.00 175 ALA A CA 1
ATOM 1398 C C . ALA A 1 175 ? -2.261 0.669 -21.774 1.00 92.00 175 ALA A C 1
ATOM 1400 O O . ALA A 1 175 ? -2.354 0.105 -22.864 1.00 92.00 175 ALA A O 1
ATOM 1401 N N . THR A 1 176 ? -2.124 -0.008 -20.629 1.00 90.50 176 THR A N 1
ATOM 1402 C CA . THR A 1 176 ? -2.068 -1.472 -20.551 1.00 90.50 176 THR A CA 1
ATOM 1403 C C . THR A 1 176 ? -3.400 -2.119 -20.947 1.00 90.50 176 THR A C 1
ATOM 1405 O O . THR A 1 176 ? -3.420 -3.000 -21.806 1.00 90.50 176 THR A O 1
ATOM 1408 N N . ILE A 1 177 ? -4.520 -1.682 -20.360 1.00 89.12 177 ILE A N 1
ATOM 1409 C CA . ILE A 1 177 ? -5.849 -2.264 -20.605 1.00 89.12 177 ILE A CA 1
ATOM 1410 C C . ILE A 1 177 ? -6.363 -1.890 -21.996 1.00 89.12 177 ILE A C 1
ATOM 1412 O O . ILE A 1 177 ? -6.961 -2.732 -22.66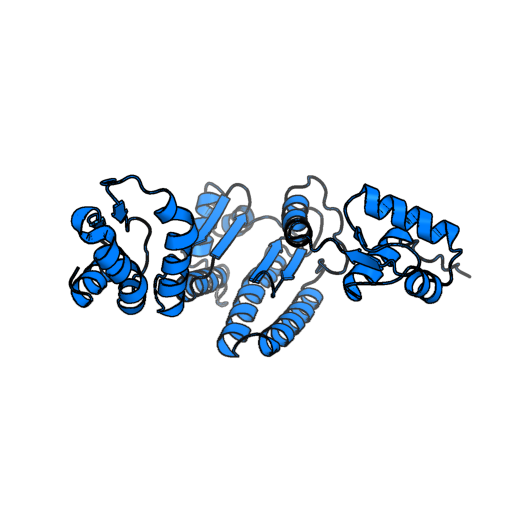0 1.00 89.12 177 ILE A O 1
ATOM 1416 N N . LYS A 1 178 ? -6.069 -0.685 -22.499 1.00 90.81 178 LYS A N 1
ATOM 1417 C CA . LYS A 1 178 ? -6.536 -0.234 -23.819 1.00 90.81 178 LYS A CA 1
ATOM 1418 C C . LYS A 1 178 ? -6.070 -1.131 -24.971 1.00 90.81 178 LYS A C 1
ATOM 1420 O O . LYS A 1 178 ? -6.739 -1.211 -25.994 1.00 90.81 178 LYS A O 1
ATOM 1425 N N . ARG A 1 179 ? -4.956 -1.855 -24.798 1.00 87.50 179 ARG A N 1
ATOM 1426 C CA . ARG A 1 179 ? -4.464 -2.853 -25.767 1.00 87.50 179 ARG A CA 1
ATOM 1427 C C . ARG A 1 179 ? -5.397 -4.054 -25.922 1.00 87.50 179 ARG A C 1
ATOM 1429 O O . ARG A 1 179 ? -5.438 -4.646 -26.992 1.00 87.50 179 ARG A O 1
ATOM 1436 N N . VAL A 1 180 ? -6.102 -4.429 -24.856 1.00 85.06 180 VAL A N 1
ATOM 1437 C CA . VAL A 1 180 ? -7.005 -5.593 -24.823 1.00 85.06 180 VAL A CA 1
ATOM 1438 C C . VAL A 1 180 ? -8.481 -5.200 -24.823 1.00 85.06 180 VAL A C 1
ATOM 1440 O O . VAL A 1 180 ? -9.323 -6.018 -25.173 1.00 85.06 180 VAL A O 1
ATOM 1443 N N . ARG A 1 181 ? -8.789 -3.957 -24.446 1.00 87.38 181 ARG A N 1
ATOM 1444 C CA . ARG A 1 181 ? -10.124 -3.356 -24.450 1.00 87.38 181 ARG A CA 1
ATOM 1445 C C . ARG A 1 181 ? -10.047 -1.931 -25.008 1.00 87.38 181 ARG A C 1
ATOM 1447 O O . ARG A 1 181 ? -9.928 -0.980 -24.233 1.00 87.38 181 ARG A O 1
ATOM 1454 N N . PRO A 1 182 ? -10.026 -1.763 -26.343 1.00 89.00 182 PRO A N 1
ATOM 1455 C CA . PRO A 1 182 ? -9.869 -0.457 -26.987 1.00 89.00 182 PRO A CA 1
ATOM 1456 C C . PRO A 1 182 ? -10.970 0.557 -26.644 1.00 89.00 182 PRO A C 1
ATOM 1458 O O . PRO A 1 182 ? -10.766 1.759 -26.809 1.00 89.00 182 PRO A O 1
ATOM 1461 N N . GLU A 1 183 ? -12.120 0.075 -26.171 1.00 92.19 183 GLU A N 1
ATOM 1462 C CA . GLU A 1 183 ? -13.313 0.847 -25.830 1.00 92.19 183 GLU A CA 1
ATOM 1463 C C . GLU A 1 183 ? -13.210 1.646 -24.524 1.00 92.19 183 GLU A C 1
ATOM 1465 O O . GLU A 1 183 ? -14.028 2.544 -24.307 1.00 92.19 183 GLU A O 1
ATOM 1470 N N . ILE A 1 184 ? -12.224 1.356 -23.663 1.00 92.06 184 ILE A N 1
ATOM 1471 C CA . ILE A 1 184 ? -12.067 2.082 -22.397 1.00 92.06 184 ILE A CA 1
ATOM 1472 C C . ILE A 1 184 ? -11.756 3.563 -22.648 1.00 92.06 184 ILE A C 1
ATOM 1474 O O . ILE A 1 184 ? -10.950 3.930 -23.512 1.00 92.06 184 ILE A O 1
ATOM 1478 N N . LYS A 1 185 ? -12.377 4.434 -21.856 1.00 90.88 185 LYS A N 1
ATOM 1479 C CA . LYS A 1 185 ? -12.391 5.877 -22.111 1.00 90.88 185 LYS A CA 1
ATOM 1480 C C . LYS A 1 185 ? -11.306 6.629 -21.357 1.00 90.88 185 LYS A C 1
ATOM 1482 O O . LYS A 1 185 ? -10.719 7.556 -21.908 1.00 90.88 185 LYS A O 1
ATOM 1487 N N . ASN A 1 186 ? -11.060 6.262 -20.101 1.00 86.81 186 ASN A N 1
ATOM 1488 C CA . ASN A 1 186 ? -10.212 7.033 -19.192 1.00 86.81 186 ASN A CA 1
ATOM 1489 C C . ASN A 1 186 ? -9.537 6.163 -18.114 1.00 86.81 186 ASN A C 1
ATOM 1491 O O . ASN A 1 186 ? -9.828 4.973 -17.977 1.00 86.81 186 ASN A O 1
ATOM 1495 N N . ASP A 1 187 ? -8.638 6.778 -17.340 1.00 83.50 187 ASP A N 1
ATOM 1496 C CA . ASP A 1 187 ? -7.898 6.119 -16.256 1.00 83.50 187 ASP A CA 1
ATOM 1497 C C . ASP A 1 187 ? -8.815 5.563 -15.155 1.00 83.50 187 ASP A C 1
ATOM 1499 O O . ASP A 1 187 ? -8.540 4.495 -14.609 1.00 83.50 187 ASP A O 1
ATOM 1503 N N . ILE A 1 188 ? -9.930 6.244 -14.853 1.00 82.81 188 ILE A N 1
ATOM 1504 C CA . ILE A 1 188 ? -10.889 5.820 -13.818 1.00 82.81 188 ILE A CA 1
ATOM 1505 C C . ILE A 1 188 ? -11.523 4.485 -14.209 1.00 82.81 188 ILE A C 1
ATOM 1507 O O . ILE A 1 188 ? -11.559 3.543 -13.417 1.00 82.81 188 ILE A O 1
ATOM 1511 N N . GLU A 1 189 ? -11.994 4.384 -15.451 1.00 86.69 189 GLU A N 1
ATOM 1512 C CA . GLU A 1 189 ? -12.555 3.152 -15.991 1.00 86.69 189 GLU A CA 1
ATOM 1513 C C . GLU A 1 189 ? -11.510 2.033 -16.018 1.00 86.69 189 GLU A C 1
ATOM 1515 O O . GLU A 1 189 ? -11.814 0.904 -15.636 1.00 86.69 189 GLU A O 1
ATOM 1520 N N . ALA A 1 190 ? -10.265 2.346 -16.383 1.00 88.44 190 ALA A N 1
ATOM 1521 C CA . ALA A 1 190 ? -9.178 1.374 -16.386 1.00 88.44 190 ALA A CA 1
ATOM 1522 C C . ALA A 1 190 ? -8.879 0.821 -14.983 1.00 88.44 190 ALA A C 1
ATOM 1524 O O . ALA A 1 190 ? -8.814 -0.396 -14.812 1.00 88.44 190 ALA A O 1
ATOM 1525 N N . ILE A 1 191 ? -8.753 1.685 -13.969 1.00 87.00 191 ILE A N 1
ATOM 1526 C CA . ILE A 1 191 ? -8.563 1.259 -12.575 1.00 87.00 191 ILE A CA 1
ATOM 1527 C C . ILE A 1 191 ? -9.758 0.432 -12.090 1.00 87.00 191 ILE A C 1
ATOM 1529 O O . ILE A 1 191 ? -9.561 -0.636 -11.509 1.00 87.00 191 ILE A O 1
ATOM 1533 N N . ARG A 1 192 ? -10.997 0.862 -12.377 1.00 85.25 192 ARG A N 1
ATOM 1534 C CA . ARG A 1 192 ? -12.203 0.095 -12.025 1.00 85.25 192 ARG A CA 1
ATOM 1535 C C . ARG A 1 192 ? -12.130 -1.317 -12.602 1.00 85.25 192 ARG A C 1
ATOM 1537 O O . ARG A 1 192 ? -12.304 -2.283 -11.861 1.00 85.25 192 ARG A O 1
ATOM 1544 N N . ILE A 1 193 ? -11.849 -1.452 -13.899 1.00 85.62 193 ILE A N 1
ATOM 1545 C CA . ILE A 1 193 ? -11.743 -2.751 -14.578 1.00 85.62 193 ILE A CA 1
ATOM 1546 C C . ILE A 1 193 ? -10.608 -3.582 -13.961 1.00 85.62 193 ILE A C 1
ATOM 1548 O O . ILE A 1 193 ? -10.828 -4.753 -13.664 1.00 85.62 193 ILE A O 1
ATOM 1552 N N . ALA A 1 194 ? -9.441 -2.988 -13.689 1.00 86.25 194 ALA A N 1
ATOM 1553 C CA . ALA A 1 194 ? -8.290 -3.678 -13.099 1.00 86.25 194 ALA A CA 1
ATOM 1554 C C . ALA A 1 194 ? -8.603 -4.331 -11.739 1.00 86.25 194 ALA A C 1
ATOM 1556 O O . ALA A 1 194 ? -8.173 -5.454 -11.477 1.00 86.25 194 ALA A O 1
ATOM 1557 N N . PHE A 1 195 ? -9.382 -3.651 -10.892 1.00 83.38 195 PHE A N 1
ATOM 1558 C CA . PHE A 1 195 ? -9.732 -4.126 -9.549 1.00 83.38 195 PHE A CA 1
ATOM 1559 C C . PHE A 1 195 ? -11.018 -4.969 -9.489 1.00 83.38 195 PHE A C 1
ATOM 1561 O O . PHE A 1 195 ? -11.247 -5.648 -8.488 1.00 83.38 195 PHE A O 1
ATOM 1568 N N . THR A 1 196 ? -11.873 -4.953 -10.521 1.00 72.25 196 THR A N 1
ATOM 1569 C CA . THR A 1 196 ? -13.207 -5.595 -10.460 1.00 72.25 196 THR A CA 1
ATOM 1570 C C . THR A 1 196 ? -13.457 -6.647 -11.540 1.00 72.25 196 THR A C 1
ATOM 1572 O O . THR A 1 196 ? -14.107 -7.664 -11.281 1.00 72.25 196 THR A O 1
ATOM 1575 N N . GLU A 1 197 ? -12.883 -6.507 -12.733 1.00 70.19 197 GLU A N 1
ATOM 1576 C CA . GLU A 1 197 ? -13.218 -7.324 -13.902 1.00 70.19 197 GLU A CA 1
ATOM 1577 C C . GLU A 1 197 ? -12.100 -8.299 -14.279 1.00 70.19 197 GLU A C 1
ATOM 1579 O O . GLU A 1 197 ? -10.926 -8.085 -14.002 1.00 70.19 197 GLU A O 1
ATOM 1584 N N . ARG A 1 198 ? -12.464 -9.462 -14.839 1.00 58.72 198 ARG A N 1
ATOM 1585 C CA . ARG A 1 198 ? -11.464 -10.453 -15.266 1.00 58.72 198 ARG A CA 1
ATOM 1586 C C . ARG A 1 198 ? -10.940 -10.021 -16.633 1.00 58.72 198 ARG A C 1
ATOM 1588 O O . ARG A 1 198 ? -11.688 -10.033 -17.608 1.00 58.72 198 ARG A O 1
ATOM 1595 N N . ILE A 1 199 ? -9.669 -9.636 -16.701 1.00 56.78 199 ILE A N 1
ATOM 1596 C CA . ILE A 1 199 ? -9.023 -9.222 -17.951 1.00 56.78 199 ILE A CA 1
ATOM 1597 C C . ILE A 1 199 ? -8.210 -10.405 -18.486 1.00 56.78 199 ILE A C 1
ATOM 1599 O O . ILE A 1 199 ? -7.038 -10.565 -18.160 1.00 56.78 199 ILE A O 1
ATOM 1603 N N . SER A 1 200 ? -8.835 -11.277 -19.280 1.00 48.72 200 SER A N 1
ATOM 1604 C CA . SER A 1 200 ? -8.144 -12.409 -19.909 1.00 48.72 200 SER A CA 1
ATOM 1605 C C . SER A 1 200 ? -7.365 -11.935 -21.138 1.00 48.72 200 SER A C 1
ATOM 1607 O O . SER A 1 200 ? -7.911 -11.859 -22.235 1.00 48.72 200 SER A O 1
ATOM 1609 N N . GLY A 1 201 ? -6.093 -11.584 -20.947 1.00 43.12 201 GLY A N 1
ATOM 1610 C CA . GLY A 1 201 ? -5.239 -11.070 -22.023 1.00 43.12 201 GLY A CA 1
ATOM 1611 C C . GLY A 1 201 ? -4.623 -12.130 -22.942 1.00 43.12 201 GLY A C 1
ATOM 1612 O O . GLY A 1 201 ? -4.199 -11.772 -24.035 1.00 43.12 201 GLY A O 1
ATOM 1613 N N . ARG A 1 202 ? -4.548 -13.410 -22.538 1.00 44.34 202 ARG A N 1
ATOM 1614 C CA . ARG A 1 202 ? -4.075 -14.543 -23.365 1.00 44.34 202 ARG A CA 1
ATOM 1615 C C . ARG A 1 202 ? -4.671 -15.855 -22.841 1.00 44.34 202 ARG A C 1
ATOM 1617 O O . ARG A 1 202 ? -4.381 -16.243 -21.714 1.00 44.34 202 ARG A O 1
ATOM 1624 N N . ALA A 1 203 ? -5.471 -16.561 -23.637 1.00 28.80 203 ALA A N 1
ATOM 1625 C CA . ALA A 1 203 ? -5.671 -17.993 -23.406 1.00 28.80 203 ALA A CA 1
ATOM 1626 C C . ALA A 1 203 ? -4.342 -18.699 -23.760 1.00 28.80 203 ALA A C 1
ATOM 1628 O O . ALA A 1 203 ? -3.832 -18.412 -24.844 1.00 28.80 203 ALA A O 1
ATOM 1629 N N . PRO A 1 204 ? -3.730 -19.542 -22.900 1.00 47.28 204 PRO A N 1
ATOM 1630 C CA . PRO A 1 204 ? -4.265 -20.226 -21.721 1.00 47.28 204 PRO A CA 1
ATOM 1631 C C . PRO A 1 204 ? -3.591 -19.821 -20.382 1.00 47.28 204 PRO A C 1
ATOM 1633 O O . PRO A 1 204 ? -3.320 -20.686 -19.555 1.00 47.28 204 PRO A O 1
ATOM 1636 N N . GLU A 1 205 ? -3.304 -18.540 -20.121 1.00 43.34 205 GLU A N 1
ATOM 1637 C CA . GLU A 1 205 ? -2.703 -18.115 -18.839 1.00 43.34 205 GLU A CA 1
ATOM 1638 C C . GLU A 1 205 ? -3.712 -17.390 -17.936 1.00 43.34 205 GLU A C 1
ATOM 1640 O O . GLU A 1 205 ? -4.446 -16.503 -18.374 1.00 43.34 205 GLU A O 1
ATOM 1645 N N . GLN A 1 206 ? -3.718 -17.719 -16.638 1.00 39.50 206 GLN A N 1
ATOM 1646 C CA . GLN A 1 206 ? -4.513 -17.043 -15.600 1.00 39.50 206 GLN A CA 1
ATOM 1647 C C . GLN A 1 206 ? -4.006 -15.619 -15.269 1.00 39.50 206 GLN A C 1
ATOM 1649 O O . GLN A 1 206 ? -3.909 -15.238 -14.104 1.00 39.50 206 GLN A O 1
ATOM 1654 N N . ARG A 1 207 ? -3.678 -14.797 -16.270 1.00 51.47 207 ARG A N 1
ATOM 1655 C CA . ARG A 1 207 ? -3.380 -13.372 -16.049 1.00 51.47 207 ARG A CA 1
ATOM 1656 C C . ARG A 1 207 ? -4.687 -12.597 -15.846 1.00 51.47 207 ARG A C 1
ATOM 1658 O O . ARG A 1 207 ? -5.674 -12.866 -16.530 1.00 51.47 207 ARG A O 1
ATOM 1665 N N . GLY A 1 208 ? -4.695 -11.656 -14.895 1.00 54.06 208 GLY A N 1
ATOM 1666 C CA . GLY A 1 208 ? -5.848 -10.790 -14.591 1.00 54.06 208 GLY A CA 1
ATOM 1667 C C . GLY A 1 208 ? -6.556 -11.032 -13.246 1.00 54.06 208 GLY A C 1
ATOM 1668 O O . GLY A 1 208 ? -7.635 -10.479 -13.038 1.00 54.06 208 GLY A O 1
ATOM 1669 N N . ASN A 1 209 ? -5.983 -11.838 -12.341 1.00 67.19 209 ASN A N 1
ATOM 1670 C CA . ASN A 1 209 ? -6.509 -12.059 -10.979 1.00 67.19 209 ASN A CA 1
ATOM 1671 C C . ASN A 1 209 ? -5.761 -11.280 -9.882 1.00 67.19 209 ASN A C 1
ATOM 1673 O O . ASN A 1 209 ? -6.277 -11.162 -8.774 1.00 67.19 209 ASN A O 1
ATOM 1677 N N . GLY A 1 210 ? -4.584 -10.733 -10.191 1.00 81.69 210 GLY A N 1
ATOM 1678 C CA . GLY A 1 210 ? -3.670 -10.119 -9.230 1.00 81.69 210 GLY A CA 1
ATOM 1679 C C . GLY A 1 210 ? -4.284 -9.033 -8.361 1.00 81.69 210 GLY A C 1
ATOM 1680 O O . GLY A 1 210 ? -4.456 -9.200 -7.156 1.00 81.69 210 GLY A O 1
ATOM 1681 N N . LEU A 1 211 ? -4.711 -7.933 -8.983 1.00 86.94 211 LEU A N 1
ATOM 1682 C CA . LEU A 1 211 ? -5.291 -6.805 -8.250 1.00 86.94 211 LEU A CA 1
ATOM 1683 C C . LEU A 1 211 ? -6.637 -7.135 -7.585 1.00 86.94 211 LEU A C 1
ATOM 1685 O O . LEU A 1 211 ? -6.987 -6.511 -6.588 1.00 86.94 211 LEU A O 1
ATOM 1689 N N . LYS A 1 212 ? -7.363 -8.159 -8.053 1.00 83.81 212 LYS A N 1
ATOM 1690 C CA . LYS A 1 212 ? -8.554 -8.666 -7.350 1.00 83.81 212 LYS A CA 1
ATOM 1691 C C . LYS A 1 212 ? -8.192 -9.412 -6.074 1.00 83.81 212 LYS A C 1
ATOM 1693 O O . LYS A 1 212 ? -8.864 -9.245 -5.059 1.00 83.81 212 LYS A O 1
ATOM 1698 N N . PHE A 1 213 ? -7.155 -10.246 -6.137 1.00 84.62 213 PHE A N 1
ATOM 1699 C CA . PHE A 1 213 ? -6.600 -10.909 -4.965 1.00 84.62 213 PHE A CA 1
ATOM 1700 C C . PHE A 1 213 ? -6.131 -9.862 -3.953 1.00 84.62 213 PHE A C 1
ATOM 1702 O O . PHE A 1 213 ? -6.592 -9.890 -2.817 1.00 84.62 213 PHE A O 1
ATOM 1709 N N . VAL A 1 214 ? -5.338 -8.879 -4.395 1.00 88.75 214 VAL A N 1
ATOM 1710 C CA . VAL A 1 214 ? -4.908 -7.736 -3.575 1.00 88.75 214 VAL A CA 1
ATOM 1711 C C . VAL A 1 214 ? -6.115 -7.064 -2.921 1.00 88.75 214 VAL A C 1
ATOM 1713 O O . VAL A 1 214 ? -6.178 -7.000 -1.698 1.00 88.75 214 VAL A O 1
ATOM 1716 N N . LYS A 1 215 ? -7.116 -6.651 -3.711 1.00 84.75 215 LYS A N 1
ATOM 1717 C CA . LYS A 1 215 ? -8.339 -6.012 -3.207 1.00 84.75 215 LYS A CA 1
ATOM 1718 C C . LYS A 1 215 ? -8.980 -6.809 -2.070 1.00 84.75 215 LYS A C 1
ATOM 1720 O O . LYS A 1 215 ? -9.187 -6.278 -0.984 1.00 84.75 215 LYS A O 1
ATOM 1725 N N . LYS A 1 216 ? -9.239 -8.095 -2.322 1.00 81.19 216 LYS A N 1
ATOM 1726 C CA . LYS A 1 216 ? -9.876 -8.999 -1.364 1.00 81.19 216 LYS A CA 1
ATOM 1727 C C . LYS A 1 216 ? -9.076 -9.098 -0.066 1.00 81.19 216 LYS A C 1
ATOM 1729 O O . LYS A 1 216 ? -9.671 -9.102 1.005 1.00 81.19 216 LYS A O 1
ATOM 1734 N N . ILE A 1 217 ? -7.749 -9.187 -0.147 1.00 83.88 217 ILE A N 1
ATOM 1735 C CA . ILE A 1 217 ? -6.902 -9.266 1.045 1.00 83.88 217 ILE A CA 1
ATOM 1736 C C . ILE A 1 217 ? -6.955 -7.968 1.848 1.00 83.88 217 ILE A C 1
ATOM 1738 O O . ILE A 1 217 ? -7.156 -8.030 3.056 1.00 83.88 217 ILE A O 1
ATOM 1742 N N . PHE A 1 218 ? -6.842 -6.807 1.199 1.00 85.44 218 PHE A N 1
ATOM 1743 C CA . PHE A 1 218 ? -6.929 -5.523 1.897 1.00 85.44 218 PHE A CA 1
ATOM 1744 C C . PHE A 1 218 ? -8.274 -5.353 2.625 1.00 85.44 218 PHE A C 1
ATOM 1746 O O . PHE A 1 218 ? -8.281 -4.979 3.797 1.00 85.44 218 PHE A O 1
ATOM 1753 N N . GLU A 1 219 ? -9.388 -5.718 1.977 1.00 79.12 219 GLU A N 1
ATOM 1754 C CA . GLU A 1 219 ? -10.732 -5.713 2.581 1.00 79.12 219 GLU A CA 1
ATOM 1755 C C . GLU A 1 219 ? -10.857 -6.705 3.753 1.00 79.12 219 GLU A C 1
ATOM 1757 O O . GLU A 1 219 ? -11.458 -6.391 4.776 1.00 79.12 219 GLU A O 1
ATOM 1762 N N . GLN A 1 220 ? -10.289 -7.909 3.635 1.00 76.81 220 GLN A N 1
ATOM 1763 C CA . GLN A 1 220 ? -10.372 -8.932 4.685 1.00 76.81 220 GLN A CA 1
ATOM 1764 C C . GLN A 1 220 ? -9.499 -8.620 5.903 1.00 76.81 220 GLN A C 1
ATOM 1766 O O . GLN A 1 220 ? -9.853 -8.996 7.019 1.00 76.81 220 GLN A O 1
ATOM 1771 N N . GLN A 1 221 ? -8.348 -7.983 5.692 1.00 78.25 221 GLN A N 1
ATOM 1772 C CA . GLN A 1 221 ? -7.344 -7.772 6.734 1.00 78.25 221 GLN A CA 1
ATOM 1773 C C . GLN A 1 221 ? -7.484 -6.449 7.487 1.00 78.25 221 GLN A C 1
ATOM 1775 O O . GLN A 1 221 ? -6.719 -6.214 8.423 1.00 78.25 221 GLN A O 1
ATOM 1780 N N . GLY A 1 222 ? -8.410 -5.560 7.118 1.00 76.06 222 GLY A N 1
ATOM 1781 C CA . GLY A 1 222 ? -8.434 -4.247 7.767 1.00 76.06 222 GLY A CA 1
ATOM 1782 C C . GLY A 1 222 ? -7.376 -3.277 7.229 1.00 76.06 222 GLY A C 1
ATOM 1783 O O . GLY A 1 222 ? -7.078 -2.287 7.889 1.00 76.06 222 GLY A O 1
ATOM 1784 N N . TRP A 1 223 ? -6.746 -3.562 6.085 1.00 85.12 223 TRP A N 1
ATOM 1785 C CA . TRP A 1 223 ? -5.615 -2.773 5.593 1.00 85.12 223 TRP A CA 1
ATOM 1786 C C . TRP A 1 223 ? -6.061 -1.591 4.732 1.00 85.12 223 TRP A C 1
ATOM 1788 O O . TRP A 1 223 ? -7.155 -1.579 4.171 1.00 85.12 223 TRP A O 1
ATOM 1798 N N . GLN A 1 224 ? -5.169 -0.608 4.597 1.00 86.31 224 GLN A N 1
ATOM 1799 C CA . GLN A 1 224 ? -5.381 0.571 3.763 1.00 86.31 224 GLN A CA 1
ATOM 1800 C C . GLN A 1 224 ? -4.522 0.512 2.498 1.00 86.31 224 GLN A C 1
ATOM 1802 O O . GLN A 1 224 ? -3.299 0.400 2.588 1.00 86.31 224 GLN A O 1
ATOM 1807 N N . LEU A 1 225 ? -5.149 0.632 1.328 1.00 87.69 225 LEU A N 1
ATOM 1808 C CA . LEU A 1 225 ? -4.480 0.754 0.035 1.00 87.69 225 LEU A CA 1
ATOM 1809 C C . LEU A 1 225 ? -4.754 2.128 -0.574 1.00 87.69 225 LEU A C 1
ATOM 1811 O O . LEU A 1 225 ? -5.905 2.510 -0.754 1.00 87.69 225 LEU A O 1
ATOM 1815 N N . ASN A 1 226 ? -3.686 2.813 -0.980 1.00 86.94 226 ASN A N 1
ATOM 1816 C CA . ASN A 1 226 ? -3.740 3.984 -1.850 1.00 86.94 226 ASN A CA 1
ATOM 1817 C C . ASN A 1 226 ? -3.018 3.634 -3.155 1.00 86.94 226 ASN A C 1
ATOM 1819 O O . ASN A 1 226 ? -1.789 3.592 -3.185 1.00 86.94 226 ASN A O 1
ATOM 1823 N N . PHE A 1 227 ? -3.768 3.335 -4.215 1.00 90.00 227 PHE A N 1
ATOM 1824 C CA . PHE A 1 227 ? -3.226 2.866 -5.491 1.00 90.00 227 PHE A CA 1
ATOM 1825 C C . PHE A 1 227 ? -3.512 3.874 -6.607 1.00 90.00 227 PHE A C 1
ATOM 1827 O O . PHE A 1 227 ? -4.667 4.086 -6.958 1.00 90.00 227 PHE A O 1
ATOM 1834 N N . GLY A 1 228 ? -2.476 4.473 -7.197 1.00 87.19 228 GLY A N 1
ATOM 1835 C CA . GLY A 1 228 ? -2.608 5.459 -8.275 1.00 87.19 228 GLY A CA 1
ATOM 1836 C C . GLY A 1 228 ? -2.133 4.942 -9.633 1.00 87.19 228 GLY A C 1
ATOM 1837 O O . GLY A 1 228 ? -1.144 4.217 -9.720 1.00 87.19 228 GLY A O 1
ATOM 1838 N N . SER A 1 229 ? -2.810 5.341 -10.710 1.00 87.56 229 SER A N 1
ATOM 1839 C CA . SER A 1 229 ? -2.319 5.168 -12.080 1.00 87.56 229 SER A CA 1
ATOM 1840 C C . SER A 1 229 ? -2.904 6.230 -13.009 1.00 87.56 229 SER A C 1
ATOM 1842 O O . SER A 1 229 ? -4.121 6.410 -13.064 1.00 87.56 229 SER A O 1
ATOM 1844 N N . GLY A 1 230 ? -2.042 6.931 -13.752 1.00 86.31 230 GLY A N 1
ATOM 1845 C CA . GLY A 1 230 ? -2.470 8.057 -14.583 1.00 86.31 230 GLY A CA 1
ATOM 1846 C C . GLY A 1 230 ? -3.116 9.151 -13.730 1.00 86.31 230 GLY A C 1
ATOM 1847 O O . GLY A 1 230 ? -2.528 9.597 -12.749 1.00 86.31 230 GLY A O 1
ATOM 1848 N N . GLN A 1 231 ? -4.324 9.575 -14.100 1.00 84.12 231 GLN A N 1
ATOM 1849 C CA . GLN A 1 231 ? -5.117 10.558 -13.347 1.00 84.12 231 GLN A CA 1
ATOM 1850 C C . GLN A 1 231 ? -6.084 9.924 -12.328 1.00 84.12 231 GLN A C 1
ATOM 1852 O O . GLN A 1 231 ? -6.888 10.635 -11.729 1.00 84.12 231 GLN A O 1
ATOM 1857 N N . ALA A 1 232 ? -6.063 8.600 -12.149 1.00 77.62 232 ALA A N 1
ATOM 1858 C CA . ALA A 1 232 ? -7.013 7.898 -11.293 1.00 77.62 232 ALA A CA 1
ATOM 1859 C C . ALA A 1 232 ? -6.343 7.289 -10.058 1.00 77.62 232 ALA A C 1
ATOM 1861 O O . ALA A 1 232 ? -5.178 6.886 -10.083 1.00 77.62 232 ALA A O 1
ATOM 1862 N N . VAL A 1 233 ? -7.121 7.188 -8.979 1.00 79.38 233 VAL A N 1
ATOM 1863 C CA . VAL A 1 233 ? -6.707 6.573 -7.717 1.00 79.38 233 VAL A CA 1
ATOM 1864 C C . VAL A 1 233 ? -7.799 5.618 -7.237 1.00 79.38 233 VAL A C 1
ATOM 1866 O O . VAL A 1 233 ? -8.988 5.917 -7.334 1.00 79.38 233 VAL A O 1
ATOM 1869 N N . CYS A 1 234 ? -7.393 4.454 -6.741 1.00 80.25 234 CYS A N 1
ATOM 1870 C CA . CYS A 1 234 ? -8.216 3.523 -5.986 1.00 80.25 234 CYS A CA 1
ATOM 1871 C C . CYS A 1 234 ? -7.791 3.581 -4.520 1.00 80.25 234 CYS A C 1
ATOM 1873 O O . CYS A 1 234 ? -6.628 3.339 -4.190 1.00 80.25 234 CYS A O 1
ATOM 1875 N N . HIS A 1 235 ? -8.755 3.890 -3.661 1.00 81.12 235 HIS A N 1
ATOM 1876 C CA . HIS A 1 235 ? -8.608 3.826 -2.218 1.00 81.12 235 HIS A CA 1
ATOM 1877 C C . HIS A 1 235 ? -9.358 2.595 -1.713 1.00 81.12 235 HIS A C 1
ATOM 1879 O O . HIS A 1 235 ? -10.525 2.398 -2.056 1.00 81.12 235 HIS A O 1
ATOM 1885 N N . ILE A 1 236 ? -8.686 1.761 -0.925 1.00 77.62 236 ILE A N 1
ATOM 1886 C CA . ILE A 1 236 ? -9.331 0.733 -0.109 1.00 77.62 236 ILE A CA 1
ATOM 1887 C C . ILE A 1 236 ? -9.035 1.118 1.325 1.00 77.62 236 ILE A C 1
ATOM 1889 O O . ILE A 1 236 ? -7.892 1.034 1.758 1.00 77.62 236 ILE A O 1
ATOM 1893 N N . GLU A 1 237 ? -10.054 1.541 2.050 1.00 68.69 237 GLU A N 1
ATOM 1894 C CA . GLU A 1 237 ? -9.988 1.689 3.494 1.00 68.69 237 GLU A CA 1
ATOM 1895 C C . GLU A 1 237 ? -10.908 0.630 4.070 1.00 68.69 237 GLU A C 1
ATOM 1897 O O . GLU A 1 237 ? -12.100 0.580 3.771 1.00 68.69 237 GLU A O 1
ATOM 1902 N N . SER A 1 238 ? -10.339 -0.298 4.827 1.00 59.66 238 SER A N 1
ATOM 1903 C CA . SER A 1 238 ? -11.158 -1.308 5.466 1.00 59.66 238 SER A CA 1
ATOM 1904 C C . SER A 1 238 ? -11.697 -0.767 6.786 1.00 59.66 238 SER A C 1
ATOM 1906 O O . SER A 1 238 ? -11.006 -0.776 7.802 1.00 59.66 238 SER A O 1
ATOM 1908 N N . GLU A 1 239 ? -12.966 -0.366 6.786 1.00 62.47 239 GLU A N 1
ATOM 1909 C CA . GLU A 1 239 ? -13.734 0.020 7.980 1.00 62.47 239 GLU A CA 1
ATOM 1910 C C . GLU A 1 239 ? -14.218 -1.193 8.796 1.00 62.47 239 GLU A C 1
ATOM 1912 O O . GLU A 1 239 ? -15.382 -1.308 9.183 1.00 62.47 239 GLU A O 1
ATOM 1917 N N . LEU A 1 240 ? -13.312 -2.151 9.009 1.00 65.50 240 LEU A N 1
ATOM 1918 C CA . LEU A 1 240 ? -13.599 -3.419 9.670 1.00 65.50 240 LEU A CA 1
ATOM 1919 C C . LEU A 1 240 ? -13.427 -3.252 11.185 1.00 65.50 240 LEU A C 1
ATOM 1921 O O . LEU A 1 240 ? -12.336 -3.383 11.740 1.00 65.50 240 LEU A O 1
ATOM 1925 N N . LEU A 1 241 ? -14.527 -2.967 11.870 1.00 77.19 241 LEU A N 1
ATOM 1926 C CA . LEU A 1 241 ? -14.606 -2.816 13.319 1.00 77.19 241 LEU A CA 1
ATOM 1927 C C . LEU A 1 241 ? -14.796 -4.195 13.961 1.00 77.19 241 LEU A C 1
ATOM 1929 O O . LEU A 1 241 ? -15.877 -4.534 14.433 1.00 77.19 241 LEU A O 1
ATOM 1933 N N . SER A 1 242 ? -13.765 -5.043 13.898 1.00 76.44 242 SER A N 1
ATOM 1934 C CA . SER A 1 242 ? -13.936 -6.484 14.130 1.00 76.44 242 SER A CA 1
ATOM 1935 C C . SER A 1 242 ? -13.385 -7.031 15.446 1.00 76.44 242 SER A C 1
ATOM 1937 O O . SER A 1 242 ? -13.803 -8.122 15.838 1.00 76.44 242 SER A O 1
ATOM 1939 N N . SER A 1 243 ? -12.495 -6.321 16.148 1.00 78.06 243 SER A N 1
ATOM 1940 C CA . SER A 1 243 ? -11.774 -6.878 17.305 1.00 78.06 243 SER A CA 1
ATOM 1941 C C . SER A 1 243 ? -11.952 -6.081 18.601 1.00 78.06 243 SER A C 1
ATOM 1943 O O . SER A 1 243 ? -11.983 -4.849 18.591 1.00 78.06 243 SER A O 1
ATOM 1945 N N . ARG A 1 244 ? -11.992 -6.791 19.740 1.00 81.00 244 ARG A N 1
ATOM 1946 C CA . ARG A 1 244 ? -12.044 -6.177 21.081 1.00 81.00 244 ARG A CA 1
ATOM 1947 C C . ARG A 1 244 ? -10.889 -5.203 21.358 1.00 81.00 244 ARG A C 1
ATOM 1949 O O . ARG A 1 244 ? -11.173 -4.094 21.805 1.00 81.00 244 ARG A O 1
ATOM 1956 N N . PRO A 1 245 ? -9.605 -5.541 21.086 1.00 74.00 245 PRO A N 1
ATOM 1957 C CA . PRO A 1 245 ? -8.507 -4.607 21.339 1.00 74.00 245 PRO A CA 1
ATOM 1958 C C . PRO A 1 245 ? -8.672 -3.293 20.571 1.00 74.00 245 PRO A C 1
ATOM 1960 O O . PRO A 1 245 ? -8.512 -2.228 21.156 1.00 74.00 245 PRO A O 1
ATOM 1963 N N . ALA A 1 246 ? -9.094 -3.356 19.303 1.00 75.31 246 ALA A N 1
ATOM 1964 C CA . ALA A 1 246 ? -9.328 -2.157 18.503 1.00 75.31 246 ALA A CA 1
ATOM 1965 C C . ALA A 1 246 ? -10.491 -1.306 19.042 1.00 75.31 246 ALA A C 1
ATOM 1967 O O . ALA A 1 246 ? -10.389 -0.081 19.044 1.00 75.31 246 ALA A O 1
ATOM 1968 N N . GLY A 1 247 ? -11.572 -1.929 19.526 1.00 86.81 247 GLY A N 1
ATOM 1969 C CA . GLY A 1 247 ? -12.691 -1.209 20.148 1.00 86.81 247 GLY A CA 1
ATOM 1970 C C . GLY A 1 247 ? -12.272 -0.502 21.436 1.00 86.81 247 GLY A C 1
ATOM 1971 O O . GLY A 1 247 ? -12.591 0.669 21.646 1.00 86.81 247 GLY A O 1
ATOM 1972 N N . ARG A 1 248 ? -11.459 -1.174 22.257 1.00 85.00 248 ARG A N 1
ATOM 1973 C CA . ARG A 1 248 ? -10.913 -0.610 23.495 1.00 85.00 248 ARG A CA 1
ATOM 1974 C C . ARG A 1 248 ? -9.950 0.548 23.234 1.00 85.00 248 ARG A C 1
ATOM 1976 O O . ARG A 1 248 ? -10.061 1.587 23.884 1.00 85.00 248 ARG A O 1
ATOM 1983 N N . ASP A 1 249 ? -9.034 0.398 22.282 1.00 76.12 249 ASP A N 1
ATOM 1984 C CA . ASP A 1 249 ? -8.079 1.449 21.912 1.00 76.12 249 ASP A CA 1
ATOM 1985 C C . ASP A 1 249 ? -8.792 2.671 21.319 1.00 76.12 249 ASP A C 1
ATOM 1987 O O . ASP A 1 249 ? -8.455 3.816 21.646 1.00 76.12 249 ASP A O 1
ATOM 1991 N N . ALA A 1 250 ? -9.82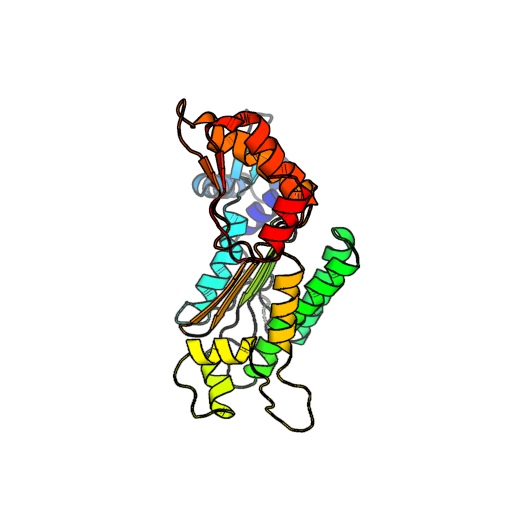6 2.440 20.501 1.00 84.88 250 ALA A N 1
ATOM 1992 C CA . ALA A 1 250 ? -10.680 3.499 19.983 1.00 84.88 250 ALA A CA 1
ATOM 1993 C C . ALA A 1 250 ? -11.387 4.246 21.124 1.00 84.88 250 ALA A C 1
ATOM 1995 O O . ALA A 1 250 ? -11.386 5.477 21.133 1.00 84.88 250 ALA A O 1
ATOM 1996 N N . TRP A 1 251 ? -11.927 3.532 22.119 1.00 93.00 251 TRP A N 1
ATOM 1997 C CA . TRP A 1 251 ? -12.603 4.144 23.267 1.00 93.00 251 TRP A CA 1
ATOM 1998 C C . TRP A 1 251 ? -11.651 5.016 24.087 1.00 93.00 251 TRP A C 1
ATOM 2000 O O . TRP A 1 251 ? -11.966 6.169 24.382 1.00 93.00 251 TRP A O 1
ATOM 2010 N N . LEU A 1 252 ? -10.462 4.501 24.407 1.00 86.50 252 LEU A N 1
ATOM 2011 C CA . LEU A 1 252 ? -9.441 5.249 25.146 1.00 86.50 252 LEU A CA 1
ATOM 2012 C C . LEU A 1 252 ? -8.999 6.507 24.386 1.00 86.50 252 LEU A C 1
ATOM 2014 O O . LEU A 1 252 ? -8.853 7.576 24.980 1.00 86.50 252 LEU A O 1
ATOM 2018 N N . SER A 1 253 ? -8.846 6.403 23.066 1.00 81.81 253 SER A N 1
ATOM 2019 C CA . SER A 1 253 ? -8.501 7.542 22.210 1.00 81.81 253 SER A CA 1
ATOM 2020 C C . SER A 1 253 ? -9.624 8.582 22.172 1.00 81.81 253 SER A C 1
ATOM 2022 O O . SER A 1 253 ? -9.373 9.779 22.320 1.00 81.81 253 SER A O 1
ATOM 2024 N N . ALA A 1 254 ? -10.876 8.142 22.030 1.00 85.88 254 ALA A N 1
ATOM 2025 C CA . ALA A 1 254 ? -12.036 9.025 22.040 1.00 85.88 254 ALA A CA 1
ATOM 2026 C C . ALA A 1 254 ? -12.171 9.760 23.383 1.00 85.88 254 ALA A C 1
ATOM 2028 O O . ALA A 1 254 ? -12.400 10.971 23.400 1.00 85.88 254 ALA A O 1
ATOM 2029 N N . GLN A 1 255 ? -11.931 9.070 24.504 1.00 88.00 255 GLN A N 1
ATOM 2030 C CA . GLN A 1 255 ? -11.867 9.704 25.820 1.00 88.00 255 GLN A CA 1
ATOM 2031 C C . GLN A 1 255 ? -10.793 10.793 25.889 1.00 88.00 255 GLN A C 1
ATOM 2033 O O . GLN A 1 255 ? -11.095 11.897 26.328 1.00 88.00 255 GLN A O 1
ATOM 2038 N N . ALA A 1 256 ? -9.576 10.505 25.423 1.00 81.06 256 ALA A N 1
ATOM 2039 C CA . ALA A 1 256 ? -8.447 11.426 25.535 1.00 81.06 256 ALA A CA 1
ATOM 2040 C C . ALA A 1 256 ? -8.570 12.677 24.648 1.00 81.06 256 ALA A C 1
ATOM 2042 O O . ALA A 1 256 ? -8.045 13.733 24.995 1.00 81.06 256 ALA A O 1
ATOM 2043 N N . TYR A 1 257 ? -9.212 12.562 23.481 1.00 80.94 257 TYR A N 1
ATOM 2044 C CA . TYR A 1 257 ? -9.142 13.611 22.456 1.00 80.94 257 TYR A CA 1
ATOM 2045 C C . TYR A 1 257 ? -10.478 14.254 22.093 1.00 80.94 257 TYR A C 1
ATOM 2047 O O . TYR A 1 257 ? -10.492 15.425 21.695 1.00 80.94 257 TYR A O 1
ATOM 2055 N N . LEU A 1 258 ? -11.578 13.507 22.198 1.00 80.19 258 LEU A N 1
ATOM 2056 C CA . LEU A 1 258 ? -12.901 13.956 21.768 1.00 80.19 258 LEU A CA 1
ATOM 2057 C C . LEU A 1 258 ? -13.742 14.382 22.966 1.00 80.19 258 LEU A C 1
ATOM 2059 O O . LEU A 1 258 ? -14.291 15.482 22.980 1.00 80.19 258 LEU A O 1
ATOM 2063 N N . PHE A 1 259 ? -13.821 13.533 23.990 1.00 80.44 259 PHE A N 1
ATOM 2064 C CA . PHE A 1 259 ? -14.848 13.693 25.013 1.00 80.44 259 PHE A CA 1
ATOM 2065 C C . PHE A 1 259 ? -14.529 14.710 26.109 1.00 80.44 259 PHE A C 1
ATOM 2067 O O . PHE A 1 259 ? -15.461 15.245 26.702 1.00 80.44 259 PHE A O 1
ATOM 2074 N N . ASP A 1 260 ? -13.260 15.064 26.319 1.00 73.62 260 ASP A N 1
ATOM 2075 C CA . ASP A 1 260 ? -12.883 16.181 27.203 1.00 73.62 260 ASP A CA 1
ATOM 2076 C C . ASP A 1 260 ? -13.390 17.545 26.697 1.00 73.62 260 ASP A C 1
ATOM 2078 O O . ASP A 1 260 ? -13.426 18.519 27.448 1.00 73.62 260 ASP A O 1
ATOM 2082 N N . LYS A 1 261 ? -13.791 17.631 25.422 1.00 75.44 261 LYS A N 1
ATOM 2083 C CA . LYS A 1 261 ? -14.280 18.864 24.785 1.00 75.44 261 LYS A CA 1
ATOM 2084 C C . LYS A 1 261 ? -15.802 18.924 24.649 1.00 75.44 261 LYS A C 1
ATOM 2086 O O . LYS A 1 261 ? -16.305 19.952 24.198 1.00 75.44 261 LYS A O 1
ATOM 2091 N N . LEU A 1 262 ? -16.517 17.857 25.013 1.00 79.88 262 LEU A N 1
ATOM 2092 C CA . LEU A 1 262 ? -17.976 17.807 24.919 1.00 79.88 262 LEU A CA 1
ATOM 2093 C C . LEU A 1 262 ? -18.608 18.801 25.888 1.00 79.88 262 LEU A C 1
ATOM 2095 O O . LEU A 1 262 ? -18.328 18.791 27.091 1.00 79.88 262 LEU A O 1
ATOM 2099 N N . LYS A 1 263 ? -19.498 19.648 25.374 1.00 81.19 263 LYS A N 1
ATOM 2100 C CA . LYS A 1 263 ? -20.278 20.545 26.225 1.00 81.19 263 LYS A CA 1
ATOM 2101 C C . LYS A 1 263 ? -21.354 19.753 26.971 1.00 81.19 263 LYS A C 1
ATOM 2103 O O . LYS A 1 263 ? -21.859 18.753 26.462 1.00 81.19 263 LYS A O 1
ATOM 2108 N N . PRO A 1 264 ? -21.775 20.213 28.163 1.00 79.69 264 PRO A N 1
ATOM 2109 C CA . PRO A 1 264 ? -22.903 19.605 28.852 1.00 79.69 264 PRO A CA 1
ATOM 2110 C C . PRO A 1 264 ? -24.148 19.587 27.953 1.00 79.69 264 PRO A C 1
ATOM 2112 O O . PRO A 1 264 ? -24.570 20.643 27.481 1.00 79.69 264 PRO A O 1
ATOM 2115 N N . LYS A 1 265 ? -24.757 18.405 27.781 1.00 80.69 265 LYS A N 1
ATOM 2116 C CA . LYS A 1 265 ? -25.965 18.156 26.967 1.00 80.69 265 LYS A CA 1
ATOM 2117 C C . LYS A 1 265 ? -25.759 18.245 25.448 1.00 80.69 265 LYS A C 1
ATOM 2119 O O . LYS A 1 265 ? -26.742 18.320 24.711 1.00 80.69 265 LYS A O 1
ATOM 2124 N N . GLU A 1 266 ? -24.519 18.248 24.972 1.00 86.56 266 GLU A N 1
ATOM 2125 C CA . GLU A 1 266 ? -24.232 18.139 23.544 1.00 86.56 266 GLU A CA 1
ATOM 2126 C C . GLU A 1 266 ? -24.579 16.727 23.057 1.00 86.56 266 GLU A C 1
ATOM 2128 O O . GLU A 1 266 ? -24.146 15.735 23.642 1.00 86.56 266 GLU A O 1
ATOM 2133 N N . LYS A 1 267 ? -25.406 16.626 22.010 1.00 90.50 267 LYS A N 1
ATOM 2134 C CA . LYS A 1 267 ? -25.765 15.327 21.434 1.00 90.50 267 LYS A CA 1
ATOM 2135 C C . LYS A 1 267 ? -24.562 14.713 20.723 1.00 90.50 267 LYS A C 1
ATOM 2137 O O . LYS A 1 267 ? -23.846 15.396 19.999 1.00 90.50 267 LYS A O 1
ATOM 2142 N N . ILE A 1 268 ? -24.392 13.411 20.905 1.00 91.06 268 ILE A N 1
ATOM 2143 C CA . ILE A 1 268 ? -23.384 12.583 20.255 1.00 91.06 268 ILE A CA 1
ATOM 2144 C C . ILE A 1 268 ? -24.118 11.698 19.254 1.00 91.06 268 ILE A C 1
ATOM 2146 O O . ILE A 1 268 ? -24.790 10.743 19.641 1.00 91.06 268 ILE A O 1
ATOM 2150 N N . GLU A 1 269 ? -24.000 12.021 17.973 1.00 93.25 269 GLU A N 1
ATOM 2151 C CA . GLU A 1 269 ? -24.565 11.213 16.894 1.00 93.25 269 GLU A CA 1
ATOM 2152 C C . GLU A 1 269 ? -23.533 10.180 16.432 1.00 93.25 269 GLU A C 1
ATOM 2154 O O . GLU A 1 269 ? -22.402 10.523 16.085 1.00 93.25 269 GLU A O 1
ATOM 2159 N N . VAL A 1 270 ? -23.911 8.904 16.471 1.00 92.00 270 VAL A N 1
ATOM 2160 C CA . VAL A 1 270 ? -23.075 7.790 16.022 1.00 92.00 270 VAL A CA 1
ATOM 2161 C C . VAL A 1 270 ? -23.511 7.406 14.615 1.00 92.00 270 VAL A C 1
ATOM 2163 O O . VAL A 1 270 ? -24.573 6.809 14.432 1.00 92.00 270 VAL A O 1
ATOM 2166 N N . ASP A 1 271 ? -22.690 7.776 13.636 1.00 91.00 271 ASP A N 1
ATOM 2167 C CA . ASP A 1 271 ? -22.894 7.497 12.215 1.00 91.00 271 ASP A CA 1
ATOM 2168 C C . ASP A 1 271 ? -22.141 6.225 11.788 1.00 91.00 271 ASP A C 1
ATOM 2170 O O . ASP A 1 271 ? -20.969 6.041 12.118 1.00 91.00 271 ASP A O 1
ATOM 2174 N N . PHE A 1 272 ? -22.818 5.357 11.034 1.00 90.19 272 PHE A N 1
ATOM 2175 C CA . PHE A 1 272 ? -22.278 4.104 10.501 1.00 90.19 272 PHE A CA 1
ATOM 2176 C C . PHE A 1 272 ? -22.158 4.102 8.969 1.00 90.19 272 PHE A C 1
ATOM 2178 O O . PHE A 1 272 ? -21.960 3.038 8.385 1.00 90.19 272 PHE A O 1
ATOM 2185 N N . SER A 1 273 ? -22.312 5.252 8.306 1.00 82.56 273 SER A N 1
ATOM 2186 C CA . SER A 1 273 ? -22.462 5.351 6.844 1.00 82.56 273 SER A CA 1
ATOM 2187 C C . SER A 1 273 ? -21.325 4.716 6.044 1.00 82.56 273 SER A C 1
ATOM 2189 O O . SER A 1 273 ? -21.569 4.194 4.958 1.00 82.56 273 SER A O 1
ATOM 2191 N N . ASN A 1 274 ? -20.105 4.711 6.582 1.00 77.81 274 ASN A N 1
ATOM 2192 C CA . ASN A 1 274 ? -18.953 4.131 5.894 1.00 77.81 274 ASN A CA 1
ATOM 2193 C C . ASN A 1 274 ? -18.516 2.769 6.471 1.00 77.81 274 ASN A C 1
ATOM 2195 O O . ASN A 1 274 ? -17.695 2.073 5.865 1.00 77.81 274 ASN A O 1
ATOM 2199 N N . VAL A 1 275 ? -19.112 2.329 7.589 1.00 81.50 275 VAL A N 1
ATOM 2200 C CA . VAL A 1 275 ? -18.714 1.085 8.258 1.00 81.50 275 VAL A CA 1
ATOM 2201 C C . VAL A 1 275 ? -19.024 -0.090 7.346 1.00 81.50 275 VAL A C 1
ATOM 2203 O O . VAL A 1 275 ? -20.173 -0.289 6.950 1.00 81.50 275 VAL A O 1
ATOM 2206 N N . SER A 1 276 ? -18.009 -0.897 7.036 1.00 78.12 276 SER A N 1
ATOM 2207 C CA . SER A 1 276 ? -18.154 -2.065 6.165 1.00 78.12 276 SER A CA 1
ATOM 2208 C C . SER A 1 276 ? -18.567 -3.304 6.956 1.00 78.12 276 SER A C 1
ATOM 2210 O O . SER A 1 276 ? -19.513 -3.997 6.573 1.00 78.12 276 SER A O 1
ATOM 2212 N N . VAL A 1 277 ? -17.914 -3.553 8.094 1.00 82.12 277 VAL A N 1
ATOM 2213 C CA . VAL A 1 277 ? -18.244 -4.636 9.024 1.00 82.12 277 VAL A CA 1
ATOM 2214 C C . VAL A 1 277 ? -18.105 -4.137 10.453 1.00 82.12 277 VAL A C 1
ATOM 2216 O O . VAL A 1 277 ? -17.020 -3.737 10.866 1.00 82.12 277 VAL A O 1
ATOM 2219 N N . LEU A 1 278 ? -19.178 -4.248 11.230 1.00 89.88 278 LEU A N 1
ATOM 2220 C CA . LEU A 1 278 ? -19.143 -4.139 12.685 1.00 89.88 278 LEU A CA 1
ATOM 2221 C C . LEU A 1 278 ? -19.235 -5.543 13.280 1.00 89.88 278 LEU A C 1
ATOM 2223 O O . LEU A 1 278 ? -20.118 -6.307 12.893 1.00 89.88 278 LEU A O 1
ATOM 2227 N N . SER A 1 279 ? -18.324 -5.900 14.188 1.00 91.06 279 SER A N 1
ATOM 2228 C CA . SER A 1 279 ? -18.491 -7.089 15.020 1.00 91.06 279 SER A CA 1
ATOM 2229 C C . SER A 1 279 ? -19.078 -6.709 16.378 1.00 91.06 279 SER A C 1
ATOM 2231 O O . SER A 1 279 ? -18.726 -5.655 16.925 1.00 91.06 279 SER A O 1
ATOM 2233 N N . PRO A 1 280 ? -19.878 -7.600 16.992 1.00 90.88 280 PRO A N 1
ATOM 2234 C CA . PRO A 1 280 ? -20.409 -7.371 18.333 1.00 90.88 280 PRO A CA 1
ATOM 2235 C C . PRO A 1 280 ? -19.292 -7.131 19.346 1.00 90.88 280 PRO A C 1
ATOM 2237 O O . PRO A 1 280 ? -19.404 -6.301 20.235 1.00 90.88 280 PRO A O 1
ATOM 2240 N N . SER A 1 281 ? -18.161 -7.817 19.172 1.00 88.50 281 SER A N 1
ATOM 2241 C CA . SER A 1 281 ? -17.034 -7.722 20.095 1.00 88.50 281 SER A CA 1
ATOM 2242 C C . SER A 1 281 ? -16.361 -6.344 20.098 1.00 88.50 281 SER A C 1
ATOM 2244 O O . SER A 1 281 ? -15.940 -5.885 21.153 1.00 88.50 281 SER A O 1
ATOM 2246 N N . TRP A 1 282 ? -16.274 -5.669 18.948 1.00 92.94 282 TRP A N 1
ATOM 2247 C CA . TRP A 1 282 ? -15.775 -4.295 18.887 1.00 92.94 282 TRP A CA 1
ATOM 2248 C C . TRP A 1 282 ? -16.825 -3.322 19.430 1.00 92.94 282 TRP A C 1
ATOM 2250 O O . TRP A 1 282 ? -16.505 -2.439 20.225 1.00 92.94 282 TRP A O 1
ATOM 2260 N N . ALA A 1 283 ? -18.086 -3.523 19.027 1.00 93.69 283 ALA A N 1
ATOM 2261 C CA . ALA A 1 283 ? -19.225 -2.708 19.431 1.00 93.69 283 ALA A CA 1
ATOM 2262 C C . ALA A 1 283 ? -19.399 -2.681 20.961 1.00 93.69 283 ALA A C 1
ATOM 2264 O O . ALA A 1 283 ? -19.594 -1.612 21.535 1.00 93.69 283 ALA A O 1
ATOM 2265 N N . GLU A 1 284 ? -19.222 -3.823 21.626 1.00 93.88 284 GLU A N 1
ATOM 2266 C CA . GLU A 1 284 ? -19.245 -3.968 23.085 1.00 93.88 284 GLU A CA 1
ATOM 2267 C C . GLU A 1 284 ? -18.187 -3.093 23.784 1.00 93.88 284 GLU A C 1
ATOM 2269 O O . GLU A 1 284 ? -18.451 -2.446 24.797 1.00 93.88 284 GLU A O 1
ATOM 2274 N N . GLU A 1 285 ? -16.968 -3.046 23.247 1.00 94.75 285 GLU A N 1
ATOM 2275 C CA . GLU A 1 285 ? -15.864 -2.303 23.866 1.00 94.75 285 GLU A CA 1
ATOM 2276 C C . GLU A 1 285 ? -16.006 -0.788 23.682 1.00 94.75 285 GLU A C 1
ATOM 2278 O O . GLU A 1 285 ? -15.555 -0.022 24.532 1.00 94.75 285 GLU A O 1
ATOM 2283 N N . PHE A 1 286 ? -16.649 -0.341 22.599 1.00 94.94 286 PHE A N 1
ATOM 2284 C CA . PHE A 1 286 ? -16.782 1.081 22.286 1.00 94.94 286 PHE A CA 1
ATOM 2285 C C . PHE A 1 286 ? -18.190 1.630 22.551 1.00 94.94 286 PHE A C 1
ATOM 2287 O O . PHE A 1 286 ? -18.364 2.531 23.374 1.00 94.94 286 PHE A O 1
ATOM 2294 N N . LEU A 1 287 ? -19.211 1.104 21.869 1.00 95.25 287 LEU A N 1
ATOM 2295 C CA . LEU A 1 287 ? -20.574 1.649 21.874 1.00 95.25 287 LEU A CA 1
ATOM 2296 C C . LEU A 1 287 ? -21.262 1.442 23.224 1.00 95.25 287 LEU A C 1
ATOM 2298 O O . LEU A 1 287 ? -21.905 2.367 23.725 1.00 95.25 287 LEU A O 1
ATOM 2302 N N . THR A 1 288 ? -21.068 0.287 23.866 1.00 93.06 288 THR A N 1
ATOM 2303 C CA . THR A 1 288 ? -21.608 0.048 25.214 1.00 93.06 288 THR A CA 1
ATOM 2304 C C . THR A 1 288 ? -20.994 1.011 26.229 1.00 93.06 288 THR A C 1
ATOM 2306 O O . THR A 1 288 ? -21.702 1.545 27.083 1.00 93.06 288 THR A O 1
ATOM 2309 N N . GLN A 1 289 ? -19.690 1.291 26.135 1.00 92.25 289 GLN A N 1
ATOM 2310 C CA . GLN A 1 289 ? -19.023 2.249 27.024 1.00 92.25 289 GLN A CA 1
ATOM 2311 C C . GLN A 1 289 ? -19.491 3.685 26.766 1.00 92.25 289 GLN A C 1
ATOM 2313 O O . GLN A 1 289 ? -19.748 4.435 27.713 1.00 92.25 289 GLN A O 1
ATOM 2318 N N . LEU A 1 290 ? -19.674 4.047 25.494 1.00 92.81 290 LEU A N 1
ATOM 2319 C CA . LEU A 1 290 ? -20.211 5.339 25.077 1.00 92.81 290 LEU A CA 1
ATOM 2320 C C . LEU A 1 290 ? -21.615 5.569 25.647 1.00 92.81 290 LEU A C 1
ATOM 2322 O O . LEU A 1 290 ? -21.844 6.577 26.319 1.00 92.81 290 LEU A O 1
ATOM 2326 N N . LYS A 1 291 ? -22.524 4.604 25.455 1.00 90.56 291 LYS A N 1
ATOM 2327 C CA . LYS A 1 291 ? -23.902 4.652 25.966 1.00 90.56 291 LYS A CA 1
ATOM 2328 C C . LYS A 1 291 ? -23.934 4.675 27.496 1.00 90.56 291 LYS A C 1
ATOM 2330 O O . LYS A 1 291 ? -24.673 5.462 28.072 1.00 90.56 291 LYS A O 1
ATOM 2335 N N . LYS A 1 292 ? -23.085 3.896 28.179 1.00 90.44 292 LYS A N 1
ATOM 2336 C CA . LYS A 1 292 ? -22.986 3.916 29.653 1.00 90.44 292 LYS A CA 1
ATOM 2337 C C . LYS A 1 292 ? -22.547 5.274 30.198 1.00 90.44 292 LYS A C 1
ATOM 2339 O O . LYS A 1 292 ? -23.072 5.721 31.213 1.00 90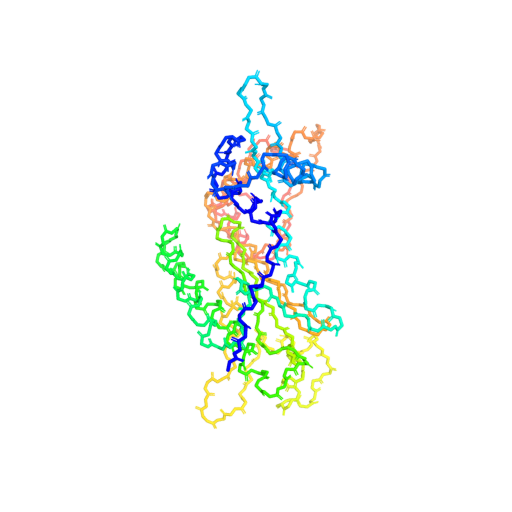.44 292 LYS A O 1
ATOM 2344 N N . LYS A 1 293 ? -21.580 5.928 29.550 1.00 88.62 293 LYS A N 1
ATOM 2345 C CA . LYS A 1 293 ? -21.002 7.186 30.044 1.00 88.62 293 LYS A CA 1
ATOM 2346 C C . LYS A 1 293 ? -21.846 8.414 29.695 1.00 88.62 293 LYS A C 1
ATOM 2348 O O . LYS A 1 293 ? -21.885 9.357 30.481 1.00 88.62 293 LYS A O 1
ATOM 2353 N N . TYR A 1 294 ? -22.517 8.407 28.544 1.00 88.44 294 TYR A N 1
ATOM 2354 C CA . TYR A 1 294 ? -23.222 9.571 27.997 1.00 88.44 294 TYR A CA 1
ATOM 2355 C C . TYR A 1 294 ? -24.691 9.283 27.664 1.00 88.44 294 TYR A C 1
ATOM 2357 O O . TYR A 1 294 ? -25.229 9.894 26.753 1.00 88.44 294 TYR A O 1
ATOM 2365 N N . LEU A 1 295 ? -25.334 8.376 28.404 1.00 82.62 295 LEU A N 1
ATOM 2366 C CA . LEU A 1 295 ? -26.661 7.795 28.140 1.00 82.62 295 LEU A CA 1
ATOM 2367 C C . LEU A 1 295 ? -27.673 8.719 27.437 1.00 82.62 295 LEU A C 1
ATOM 2369 O O . LEU A 1 295 ? -28.129 8.404 26.346 1.00 82.62 295 LEU A O 1
ATOM 2373 N N . GLU A 1 296 ? -27.974 9.877 28.027 1.00 84.12 296 GLU A N 1
ATOM 2374 C CA . GLU A 1 296 ? -28.983 10.839 27.538 1.00 84.12 296 GLU A CA 1
ATOM 2375 C C . GLU A 1 296 ? -28.544 11.653 26.300 1.00 84.12 296 GLU A C 1
ATOM 2377 O O . GLU A 1 296 ? -29.338 12.381 25.707 1.00 84.12 296 GLU A O 1
ATOM 2382 N N . GLN A 1 297 ? -27.264 11.593 25.931 1.00 89.44 297 GLN A N 1
ATOM 2383 C CA . GLN A 1 297 ? -26.661 12.381 24.852 1.00 89.44 297 GLN A CA 1
ATOM 2384 C C . GLN A 1 297 ? -26.417 11.558 23.582 1.00 89.44 297 GLN A C 1
ATOM 2386 O O . GLN A 1 297 ? -26.258 12.154 22.521 1.00 89.44 297 GLN A O 1
ATOM 2391 N N . VAL A 1 298 ? -26.385 10.224 23.656 1.00 92.56 298 VAL A N 1
ATOM 2392 C CA . VAL A 1 298 ? -25.998 9.365 22.524 1.00 92.56 298 VAL A CA 1
ATOM 2393 C C . VAL A 1 298 ? -27.205 9.007 21.661 1.00 92.56 298 VAL A C 1
ATOM 2395 O O . VAL A 1 298 ? -28.202 8.487 22.157 1.00 92.56 298 VAL A O 1
ATOM 2398 N N . VAL A 1 299 ? -27.088 9.232 20.353 1.00 93.00 299 VAL A N 1
ATOM 2399 C CA . VAL A 1 299 ? -28.078 8.852 19.341 1.00 93.00 299 VAL A CA 1
ATOM 2400 C C . VAL A 1 299 ? -27.389 8.011 18.272 1.00 93.00 299 VAL A C 1
ATOM 2402 O O . VAL A 1 299 ? -26.466 8.480 17.613 1.00 93.00 299 VAL A O 1
ATOM 2405 N N . PHE A 1 300 ? -27.840 6.772 18.084 1.00 92.88 300 PHE A N 1
ATOM 2406 C CA . PHE A 1 300 ? -27.367 5.908 17.003 1.00 92.88 300 PHE A CA 1
ATOM 2407 C C . PHE A 1 300 ? -28.170 6.204 15.739 1.00 92.88 300 PHE A C 1
ATOM 2409 O O . PHE A 1 300 ? -29.395 6.073 15.740 1.00 92.88 300 PHE A O 1
ATOM 2416 N N . LEU A 1 301 ? -27.494 6.645 14.677 1.00 93.44 301 LEU A N 1
ATOM 2417 C CA . LEU A 1 301 ? -28.158 6.930 13.412 1.00 93.44 301 LEU A CA 1
ATOM 2418 C C . LEU A 1 301 ? -28.533 5.618 12.698 1.00 93.44 301 LEU A C 1
ATOM 2420 O O . LEU A 1 301 ? -27.817 4.620 12.830 1.00 93.44 301 LEU A O 1
ATOM 2424 N N . PRO A 1 302 ? -29.643 5.589 11.936 1.00 90.25 302 PRO A N 1
ATOM 2425 C CA . PRO A 1 302 ? -30.033 4.412 11.171 1.00 90.25 302 PRO A CA 1
ATOM 2426 C C . PRO A 1 302 ? -28.937 3.980 10.192 1.00 90.25 302 PRO A C 1
ATOM 2428 O O . PRO A 1 302 ? -28.302 4.811 9.547 1.00 90.25 302 PRO A O 1
ATOM 2431 N N . SER A 1 303 ? -28.759 2.671 10.037 1.00 90.06 303 SER A N 1
ATOM 2432 C CA . SER A 1 303 ? -27.840 2.083 9.061 1.00 90.06 303 SER A CA 1
ATOM 2433 C C . SER A 1 303 ? -28.535 0.957 8.321 1.00 90.06 303 SER A C 1
ATOM 2435 O O . SER A 1 303 ? -29.265 0.186 8.939 1.00 90.06 303 SER A O 1
ATOM 2437 N N . ASP A 1 304 ? -28.274 0.819 7.022 1.00 88.56 304 ASP A N 1
ATOM 2438 C CA . ASP A 1 304 ? -28.716 -0.331 6.228 1.00 88.56 304 ASP A CA 1
ATOM 2439 C C . ASP A 1 304 ? -27.706 -1.481 6.201 1.00 88.56 304 ASP A C 1
ATOM 2441 O O . ASP A 1 304 ? -28.001 -2.543 5.650 1.00 88.56 304 ASP A O 1
ATOM 2445 N N . ASN A 1 305 ? -26.549 -1.322 6.852 1.00 85.94 305 ASN A N 1
ATOM 2446 C CA . ASN A 1 305 ? -25.537 -2.366 6.921 1.00 85.94 305 ASN A CA 1
ATOM 2447 C C . ASN A 1 305 ? -26.015 -3.543 7.809 1.00 85.94 305 ASN A C 1
ATOM 2449 O O . ASN A 1 305 ? -26.233 -3.353 9.011 1.00 85.94 305 ASN A O 1
ATOM 2453 N N . PRO A 1 306 ? -26.120 -4.780 7.274 1.00 86.25 306 PRO A N 1
ATOM 2454 C CA . PRO A 1 306 ? -26.560 -5.945 8.046 1.00 86.25 306 PRO A CA 1
ATOM 2455 C C . PRO A 1 306 ? -25.670 -6.276 9.251 1.00 86.25 306 PRO A C 1
ATOM 2457 O O . PRO A 1 306 ? -26.182 -6.696 10.285 1.00 86.25 306 PRO A O 1
ATOM 2460 N N . SER A 1 307 ? -24.351 -6.072 9.145 1.00 89.25 307 SER A N 1
ATOM 2461 C CA . SER A 1 307 ? -23.414 -6.321 10.252 1.00 89.25 307 SER A CA 1
ATOM 2462 C C . SER A 1 307 ? -23.609 -5.341 11.408 1.00 89.25 307 SER A C 1
ATOM 2464 O O . SER A 1 307 ? -23.482 -5.726 12.569 1.00 89.25 307 SER A O 1
ATOM 2466 N N . VAL A 1 308 ? -23.972 -4.092 11.092 1.00 92.12 308 VAL A N 1
ATOM 2467 C CA . VAL A 1 308 ? -24.279 -3.060 12.085 1.00 92.12 308 VAL A CA 1
ATOM 2468 C C . VAL A 1 308 ? -25.575 -3.419 12.798 1.00 92.12 308 VAL A C 1
ATOM 2470 O O . VAL A 1 308 ? -25.566 -3.516 14.020 1.00 92.12 308 VAL A O 1
ATOM 2473 N N . LYS A 1 309 ? -26.649 -3.715 12.049 1.00 93.00 309 LYS A N 1
ATOM 2474 C CA . LYS A 1 309 ? -27.941 -4.134 12.622 1.00 93.00 309 LYS A CA 1
ATOM 2475 C C . LYS A 1 309 ? -27.773 -5.333 13.561 1.00 93.00 309 LYS A C 1
ATOM 2477 O O . LYS A 1 309 ? -28.164 -5.253 14.719 1.00 93.00 309 LYS A O 1
ATOM 2482 N N . ALA A 1 310 ? -27.118 -6.395 13.085 1.00 90.44 310 ALA A N 1
ATOM 2483 C CA . ALA A 1 310 ? -26.889 -7.602 13.876 1.00 90.44 310 ALA A CA 1
ATOM 2484 C C . ALA A 1 310 ? -26.019 -7.341 15.118 1.00 90.44 310 ALA A C 1
ATOM 2486 O O . ALA A 1 310 ? -26.290 -7.877 16.187 1.00 90.44 310 ALA A O 1
ATOM 2487 N N . SER A 1 311 ? -24.974 -6.516 15.001 1.00 93.69 311 SER A N 1
ATOM 2488 C CA . SER A 1 311 ? -24.100 -6.219 16.139 1.00 93.69 311 SER A CA 1
ATOM 2489 C C . SER A 1 311 ? -24.789 -5.388 17.210 1.00 93.69 311 SER A C 1
ATOM 2491 O O . SER A 1 311 ? -24.610 -5.696 18.382 1.00 93.69 311 SER A O 1
ATOM 2493 N N . LEU A 1 312 ? -25.567 -4.371 16.818 1.00 93.69 312 LEU A N 1
ATOM 2494 C CA . LEU A 1 312 ? -26.341 -3.538 17.743 1.00 93.69 312 LEU A CA 1
ATOM 2495 C C . LEU A 1 312 ? -27.410 -4.361 18.472 1.00 93.69 312 LEU A C 1
ATOM 2497 O O . LEU A 1 312 ? -27.527 -4.253 19.689 1.00 93.69 312 LEU A O 1
ATOM 2501 N N . GLU A 1 313 ? -28.094 -5.256 17.752 1.00 93.44 313 GLU A N 1
ATOM 2502 C CA . GLU A 1 313 ? -29.054 -6.201 18.335 1.00 93.44 313 GLU A CA 1
ATOM 2503 C C . GLU A 1 313 ? -28.394 -7.108 19.386 1.00 93.44 313 GLU A C 1
ATOM 2505 O O . GLU A 1 313 ? -28.919 -7.255 20.486 1.00 93.44 313 GLU A O 1
ATOM 2510 N N . ILE A 1 314 ? -27.212 -7.662 19.088 1.00 91.62 314 ILE A N 1
ATOM 2511 C CA . ILE A 1 314 ? -26.482 -8.550 20.011 1.00 91.62 314 ILE A CA 1
ATOM 2512 C C . ILE A 1 314 ? -26.061 -7.836 21.302 1.00 91.62 314 ILE A C 1
ATOM 2514 O O . ILE A 1 314 ? -26.055 -8.466 22.357 1.00 91.62 314 ILE A O 1
ATOM 2518 N N . ILE A 1 315 ? -25.696 -6.553 21.231 1.00 92.12 315 ILE A N 1
ATOM 2519 C CA . ILE A 1 315 ? -25.282 -5.770 22.409 1.00 92.12 315 ILE A CA 1
ATOM 2520 C C . ILE A 1 315 ? -26.438 -4.989 23.055 1.00 92.12 315 ILE A C 1
ATOM 2522 O O . ILE A 1 315 ? -26.196 -4.161 23.933 1.00 92.12 315 ILE A O 1
ATOM 2526 N N . GLU A 1 316 ? -27.678 -5.242 22.622 1.00 88.81 316 GLU A N 1
ATOM 2527 C CA . GLU A 1 316 ? -28.909 -4.646 23.157 1.00 88.81 316 GLU A CA 1
ATOM 2528 C C . GLU A 1 316 ? -28.919 -3.099 23.112 1.00 88.81 316 GLU A C 1
ATOM 2530 O O . GLU A 1 316 ? -29.315 -2.412 24.066 1.00 88.81 316 GLU A O 1
ATOM 2535 N N . ILE A 1 317 ? -28.460 -2.524 21.991 1.00 80.75 317 ILE A N 1
ATOM 2536 C CA . ILE A 1 317 ? -28.459 -1.072 21.736 1.00 80.75 317 ILE A CA 1
ATOM 2537 C C . ILE A 1 317 ? -29.429 -0.687 20.633 1.00 80.75 317 ILE A C 1
ATOM 2539 O O . ILE A 1 317 ? -30.179 0.278 20.921 1.00 80.75 317 ILE A O 1
#

pLDDT: mean 82.04, std 15.38, range [20.47, 98.44]

Radius of gyration: 25.62 Å; chains: 1; bounding box: 76×44×57 Å